Protein AF-A0A397AD40-F1 (afdb_monomer)

Organism: Aphanomyces astaci (NCBI:txid112090)

Radius of gyr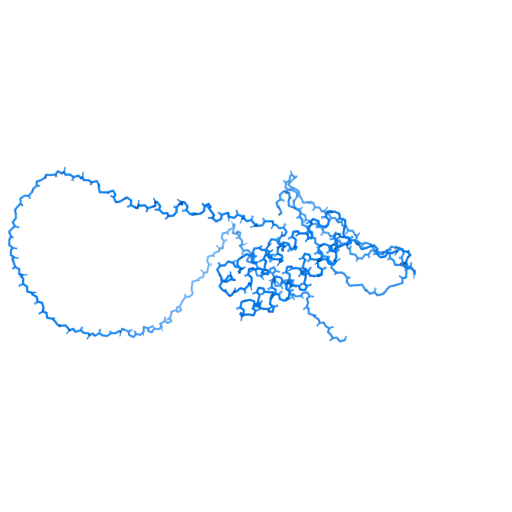ation: 32.87 Å; Cα contacts (8 Å, |Δi|>4): 169; chains: 1; bounding box: 109×62×77 Å

Solvent-accessible surface area (backbone atoms only — not comparable to full-atom values): 17104 Å² total; per-residue (Å²): 128,62,101,84,64,73,83,88,81,90,81,90,83,91,76,77,92,73,78,73,37,82,71,41,83,75,49,74,51,75,49,75,48,74,40,76,92,76,74,40,83,47,76,50,74,52,72,47,65,46,65,36,68,94,66,84,84,67,76,88,79,70,62,58,70,59,51,52,52,50,49,51,52,55,48,41,54,33,52,53,52,20,51,57,30,39,77,74,68,38,32,69,62,16,40,52,51,40,50,55,47,50,54,51,50,58,58,56,45,72,77,46,56,73,70,56,32,53,55,50,50,54,52,48,51,53,49,51,51,48,41,60,28,40,72,44,71,64,49,21,70,78,48,23,58,58,54,46,51,47,52,42,50,20,62,76,67,60,40,93,74,83,76,90,72,64,70,86,72,64,78,74,73,85,82,74,76,73,78,76,80,83,78,78,86,81,88,82,86,90,83,84,89,82,89,89,82,90,83,91,80,80,87,82,80,87,81,90,80,81,86,86,80,86,83,80,88,78,90,80,88,81,89,76,86,83,78,84,82,75,92,81,76,83,76,81,78,61,77,63,61,64,58,55,60,63,60,66,76,70,71,84,79,89,126

Sequence (255 aa):
MFAEESRDLLVQVQLTPQTPAEKMDLVEFRMRYVNVLQSTMEKASTTVTVARPVAVTNDNVVDESVVAQKLRVTAVEAIEAAQQQAKKGNLREGRQALQSVITSVMQDMASFGAPAKAQAAHLLADLNECTANMQTQTTYQTRGHGRMQQKIQSHWMQRQNNIEVEEESLDMECAAGTFGSDNEDDDEESGDVEESDDVDIGDLFAQRSPAPAPRARMARSSAAPPAPPAPGGYSRIGNTVQMKMMKKAFKVANK

Secondary structure (DSSP, 8-state):
--TT----------------EEEEEEEEEEEEEEETTTTEEEEEEEEEEEEE-SS--S-----HHHHHHHHHHHHHHHHHHHHHHHHTT-HHHHHHHHHHHHHHHHHHHTT--HHHHHHHHHHHHHHHHHHHTTSSHHHIIIIIHHHHHHHHHHHHHT--------GGGTTTSSS-----------------------------------PPPPPPPPP---PPPPPPPPTT------THHHHHHHHTT------

Structure (mmCIF, N/CA/C/O backbone):
data_AF-A0A397AD40-F1
#
_entry.id   AF-A0A397AD40-F1
#
loop_
_atom_site.group_PDB
_atom_site.id
_atom_site.type_symbol
_atom_site.label_atom_id
_atom_site.label_alt_id
_atom_site.label_comp_id
_atom_site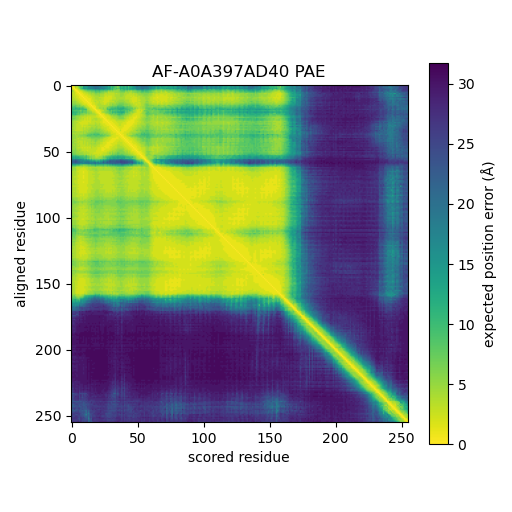.label_asym_id
_atom_site.label_entity_id
_atom_site.label_seq_id
_atom_site.pdbx_PDB_ins_code
_atom_site.Cartn_x
_atom_site.Cartn_y
_atom_site.Cartn_z
_atom_site.occupancy
_atom_site.B_iso_or_equiv
_atom_site.auth_seq_id
_atom_site.auth_comp_id
_atom_site.auth_asym_id
_atom_site.auth_atom_id
_atom_site.pdbx_PDB_model_num
ATOM 1 N N . MET A 1 1 ? -12.713 -10.796 -12.812 1.00 63.88 1 MET A N 1
ATOM 2 C CA . MET A 1 1 ? -12.369 -9.367 -12.885 1.00 63.88 1 MET A CA 1
ATOM 3 C C . MET A 1 1 ? -13.555 -8.695 -13.532 1.00 63.88 1 MET A C 1
ATOM 5 O O . MET A 1 1 ? -14.076 -9.264 -14.489 1.00 63.88 1 MET A O 1
ATOM 9 N N . PHE A 1 2 ? -14.060 -7.609 -12.958 1.00 70.69 2 PHE A N 1
ATOM 10 C CA . PHE A 1 2 ? -15.134 -6.853 -13.607 1.00 70.69 2 PHE A CA 1
ATOM 11 C C . PHE A 1 2 ? -14.581 -6.112 -14.834 1.00 70.69 2 PHE A C 1
ATOM 13 O O . PHE A 1 2 ? -13.371 -5.922 -14.929 1.00 70.69 2 PHE A O 1
ATOM 20 N N . ALA A 1 3 ? -15.447 -5.738 -15.780 1.00 65.69 3 ALA A N 1
ATOM 21 C CA . ALA A 1 3 ? -15.049 -5.254 -17.109 1.00 65.69 3 ALA A CA 1
ATOM 22 C C . ALA A 1 3 ? -14.186 -3.969 -17.111 1.00 65.69 3 ALA A C 1
ATOM 24 O O . ALA A 1 3 ? -13.578 -3.659 -18.126 1.00 65.69 3 ALA A O 1
ATOM 25 N N . GLU A 1 4 ? -14.082 -3.264 -15.982 1.00 74.50 4 GLU A N 1
ATOM 26 C CA . GLU A 1 4 ? -13.339 -1.999 -15.832 1.00 74.50 4 GLU A CA 1
ATOM 27 C C . GLU A 1 4 ? -12.432 -1.993 -14.588 1.00 74.50 4 GLU A C 1
ATOM 29 O O . GLU A 1 4 ? -11.971 -0.956 -14.117 1.00 74.50 4 GLU A O 1
ATOM 34 N N . GLU A 1 5 ? -12.188 -3.166 -14.004 1.00 83.88 5 GLU A N 1
ATOM 35 C CA . GLU A 1 5 ? -11.365 -3.292 -12.807 1.00 83.88 5 GLU A CA 1
ATOM 36 C C . GLU A 1 5 ? -9.885 -3.425 -13.193 1.00 83.88 5 GLU A C 1
ATOM 38 O O . GLU A 1 5 ? -9.507 -4.368 -13.887 1.00 83.88 5 GLU A O 1
ATOM 43 N N . SER A 1 6 ? -9.039 -2.515 -12.701 1.00 85.38 6 SER A N 1
ATOM 44 C CA . SER A 1 6 ? -7.577 -2.636 -12.772 1.00 85.38 6 SER A CA 1
ATOM 45 C C . SER A 1 6 ? -7.019 -3.156 -11.449 1.00 85.38 6 SER A C 1
ATOM 47 O O . SER A 1 6 ? -7.554 -2.854 -10.382 1.00 85.38 6 SER A O 1
ATOM 49 N N . ARG A 1 7 ? -5.948 -3.954 -11.509 1.00 89.06 7 ARG A N 1
ATOM 50 C CA . ARG A 1 7 ? -5.240 -4.445 -10.323 1.00 89.06 7 ARG A CA 1
ATOM 51 C C . ARG A 1 7 ? -3.740 -4.418 -10.541 1.00 89.06 7 ARG A C 1
ATOM 53 O O . ARG A 1 7 ? -3.239 -5.008 -11.496 1.00 89.06 7 ARG A O 1
ATOM 60 N N . ASP A 1 8 ? -3.044 -3.853 -9.572 1.00 91.12 8 ASP A N 1
ATOM 61 C CA . ASP A 1 8 ? -1.592 -3.810 -9.541 1.00 91.12 8 ASP A CA 1
ATOM 62 C C . ASP A 1 8 ? -1.025 -5.007 -8.774 1.00 91.12 8 ASP A C 1
ATOM 64 O O . ASP A 1 8 ? -1.520 -5.388 -7.707 1.00 91.12 8 ASP A O 1
ATOM 68 N N . LEU A 1 9 ? 0.048 -5.599 -9.298 1.00 90.62 9 LEU A N 1
ATOM 69 C CA . LEU A 1 9 ? 0.788 -6.673 -8.640 1.00 90.62 9 LEU A CA 1
ATOM 70 C C . LEU A 1 9 ? 2.199 -6.186 -8.320 1.00 90.62 9 LEU A C 1
ATOM 72 O O . LEU A 1 9 ? 2.975 -5.883 -9.222 1.00 90.62 9 LEU A O 1
ATOM 76 N N . LEU A 1 10 ? 2.543 -6.153 -7.032 1.00 93.31 10 LEU A N 1
ATOM 77 C CA . LEU A 1 10 ? 3.901 -5.860 -6.584 1.00 93.31 10 LEU A CA 1
ATOM 78 C C . LEU A 1 10 ? 4.670 -7.171 -6.401 1.00 93.31 10 LEU A C 1
ATOM 80 O O . LEU A 1 10 ? 4.247 -8.042 -5.640 1.00 93.31 10 LEU A O 1
ATOM 84 N N . VAL A 1 11 ? 5.801 -7.306 -7.093 1.00 92.75 11 VAL A N 1
ATOM 85 C CA . VAL A 1 11 ? 6.638 -8.510 -7.056 1.00 92.75 11 VAL A CA 1
ATOM 86 C C . VAL A 1 11 ? 8.041 -8.140 -6.599 1.00 92.75 11 VAL A C 1
ATOM 88 O O . VAL A 1 11 ? 8.706 -7.309 -7.211 1.00 92.75 11 VAL A O 1
ATOM 91 N N . GLN A 1 12 ? 8.507 -8.786 -5.532 1.00 92.31 12 GLN A N 1
ATOM 92 C CA . GLN A 1 12 ? 9.881 -8.667 -5.059 1.00 92.31 12 GLN A CA 1
ATOM 93 C C . GLN A 1 12 ? 10.713 -9.827 -5.609 1.00 92.31 12 GLN A C 1
ATOM 95 O O . GLN A 1 12 ? 10.385 -10.993 -5.390 1.00 92.31 12 GLN A O 1
ATOM 100 N N . VAL A 1 13 ? 11.810 -9.505 -6.296 1.00 91.56 13 VAL A N 1
ATOM 101 C CA . VAL A 1 13 ? 12.732 -10.495 -6.863 1.00 91.56 13 VAL A CA 1
ATOM 102 C C . VAL A 1 13 ? 14.096 -10.345 -6.200 1.00 91.56 13 VAL A C 1
ATOM 104 O O . VAL A 1 13 ? 14.721 -9.290 -6.276 1.00 91.56 13 VAL A O 1
ATOM 107 N N . GLN A 1 14 ? 14.567 -11.409 -5.549 1.00 91.81 14 GLN A N 1
ATOM 108 C CA . GLN A 1 14 ? 15.919 -11.468 -4.999 1.00 91.81 14 GLN A CA 1
ATOM 109 C C . GLN A 1 14 ? 16.872 -11.966 -6.088 1.00 91.81 14 GLN A C 1
ATOM 111 O O . GLN A 1 14 ? 16.694 -13.063 -6.614 1.00 91.81 14 GLN A O 1
ATOM 116 N N . LEU A 1 15 ? 17.885 -11.171 -6.427 1.00 89.12 15 LEU A N 1
ATOM 117 C CA . LEU A 1 15 ? 18.852 -11.513 -7.467 1.00 89.12 15 LEU A CA 1
ATOM 118 C C . LEU A 1 15 ? 20.209 -11.837 -6.854 1.00 89.12 15 LEU A C 1
ATOM 120 O O . LEU A 1 15 ? 20.666 -11.147 -5.942 1.00 89.12 15 LEU A O 1
ATOM 124 N N . THR A 1 16 ? 20.877 -12.852 -7.394 1.00 90.56 16 THR A N 1
ATOM 125 C CA . THR A 1 16 ? 22.284 -13.098 -7.088 1.00 90.56 16 THR A CA 1
ATOM 126 C C . THR A 1 16 ? 23.161 -12.042 -7.772 1.00 90.56 16 THR A C 1
ATOM 128 O O . THR A 1 16 ? 22.793 -11.519 -8.833 1.00 90.56 16 THR A O 1
ATOM 131 N N . PRO A 1 17 ? 24.324 -11.700 -7.191 1.00 86.69 17 PRO A N 1
ATOM 132 C CA . PRO A 1 17 ? 25.324 -10.897 -7.884 1.00 86.69 17 PRO A CA 1
ATOM 133 C C . PRO A 1 17 ? 25.719 -11.570 -9.203 1.00 86.69 17 PRO A C 1
ATOM 135 O O . PRO A 1 17 ? 25.895 -12.787 -9.253 1.00 86.69 17 PRO A O 1
ATOM 138 N N . GLN A 1 18 ? 25.825 -10.783 -10.269 1.00 86.38 18 GLN A N 1
ATOM 139 C CA . GLN A 1 18 ? 26.188 -11.235 -11.614 1.00 86.38 18 GLN A CA 1
ATOM 140 C C . GLN A 1 18 ? 27.189 -10.253 -12.222 1.00 86.38 18 GLN A C 1
ATOM 142 O O . GLN A 1 18 ? 27.321 -9.122 -11.747 1.00 86.38 18 GLN A O 1
ATOM 147 N N . THR A 1 19 ? 27.886 -10.683 -13.272 1.00 90.00 19 THR A N 1
ATOM 148 C CA . THR A 1 19 ? 28.803 -9.822 -14.023 1.00 90.00 19 THR A CA 1
ATOM 149 C C . THR A 1 19 ? 28.060 -8.660 -14.690 1.00 90.00 19 THR A C 1
ATOM 151 O O . THR A 1 19 ? 26.861 -8.782 -14.968 1.00 90.00 19 THR A O 1
ATOM 154 N N . PRO A 1 20 ? 28.749 -7.539 -14.970 1.00 90.00 20 PRO A N 1
ATOM 155 C CA . PRO A 1 20 ? 28.163 -6.426 -15.702 1.00 90.00 20 PRO A CA 1
ATOM 156 C C . PRO A 1 20 ? 27.565 -6.883 -17.036 1.00 90.00 20 PRO A C 1
ATOM 158 O O . PRO A 1 20 ? 28.187 -7.648 -17.773 1.00 90.00 20 PRO A O 1
ATOM 161 N N . ALA A 1 21 ? 26.352 -6.427 -17.322 1.00 88.94 21 ALA A N 1
ATOM 162 C CA . ALA A 1 21 ? 25.598 -6.770 -18.520 1.00 88.94 21 ALA A CA 1
ATOM 163 C C . ALA A 1 21 ? 24.668 -5.608 -18.870 1.00 88.94 21 ALA A C 1
ATOM 165 O O . ALA A 1 21 ? 24.033 -5.035 -17.987 1.00 88.94 21 ALA A O 1
ATOM 166 N N . GLU A 1 22 ? 24.570 -5.259 -20.149 1.00 86.25 22 GLU A N 1
ATOM 167 C CA . GLU A 1 22 ? 23.721 -4.148 -20.595 1.00 86.25 22 GLU A CA 1
ATOM 168 C C . GLU A 1 22 ? 22.230 -4.466 -20.429 1.00 86.25 22 GLU A C 1
ATOM 170 O O . GLU A 1 22 ? 21.453 -3.621 -19.995 1.00 86.25 22 GLU A O 1
ATOM 175 N N . LYS A 1 23 ? 21.837 -5.710 -20.714 1.00 89.44 23 LYS A N 1
ATOM 176 C CA . LYS A 1 23 ? 20.460 -6.180 -20.595 1.00 89.44 23 LYS A CA 1
ATOM 177 C C . LYS A 1 23 ? 20.440 -7.638 -20.164 1.00 89.44 23 LYS A C 1
ATOM 179 O O . LYS A 1 23 ? 21.072 -8.484 -20.791 1.00 89.44 23 LYS A O 1
ATOM 184 N N . MET A 1 24 ? 19.704 -7.921 -19.098 1.00 91.44 24 MET A N 1
ATOM 185 C CA . MET A 1 24 ? 19.514 -9.264 -18.568 1.00 91.44 24 MET A CA 1
ATOM 186 C C . MET A 1 24 ? 18.035 -9.495 -18.288 1.00 91.44 24 MET A C 1
ATOM 188 O O . MET A 1 24 ? 17.445 -8.810 -17.449 1.00 91.44 24 MET A O 1
ATOM 192 N N . ASP A 1 25 ? 17.451 -10.466 -18.979 1.00 92.75 25 ASP A N 1
ATOM 193 C CA . ASP A 1 25 ? 16.083 -10.908 -18.736 1.00 92.75 25 ASP A CA 1
ATOM 194 C C . ASP A 1 25 ? 16.026 -11.623 -17.380 1.00 92.75 25 ASP A C 1
ATOM 196 O O . ASP A 1 25 ? 16.809 -12.534 -17.108 1.00 92.75 25 ASP A O 1
ATOM 200 N N . LEU A 1 26 ? 15.125 -11.181 -16.503 1.00 92.12 26 LEU A N 1
ATOM 201 C CA . LEU A 1 26 ? 14.999 -11.712 -15.146 1.00 92.12 26 LEU A CA 1
ATOM 202 C C . LEU A 1 26 ? 13.829 -12.670 -15.014 1.00 92.12 26 LEU A C 1
ATOM 204 O O . LEU A 1 26 ? 13.975 -13.804 -14.565 1.00 92.12 26 LEU A O 1
ATOM 208 N N . VAL A 1 27 ? 12.644 -12.157 -15.331 1.00 93.56 27 VAL A N 1
ATOM 209 C CA . VAL A 1 27 ? 11.371 -12.814 -15.068 1.00 93.56 27 VAL A CA 1
ATOM 210 C C . VAL A 1 27 ? 10.444 -12.509 -16.226 1.00 93.56 27 VAL A C 1
ATOM 212 O O . VAL A 1 27 ? 10.282 -11.354 -16.617 1.00 93.56 27 VAL A O 1
ATOM 215 N N . GLU A 1 28 ? 9.811 -13.550 -16.747 1.00 95.31 28 GLU A N 1
ATOM 216 C CA . GLU A 1 28 ? 8.712 -13.423 -17.690 1.00 95.31 28 GLU A CA 1
ATOM 217 C C . GLU A 1 28 ? 7.391 -13.651 -16.954 1.00 95.31 28 GLU A C 1
ATOM 219 O O . GLU A 1 28 ? 7.144 -14.718 -16.385 1.00 95.31 28 GLU A O 1
ATOM 224 N N . PHE A 1 29 ? 6.523 -12.648 -16.984 1.00 95.12 29 PHE A N 1
ATOM 225 C CA . PHE A 1 29 ? 5.157 -12.760 -16.504 1.00 95.12 29 PHE A CA 1
ATOM 226 C C . PHE A 1 29 ? 4.268 -13.190 -17.657 1.00 95.12 29 PHE A C 1
ATOM 228 O O . PHE A 1 29 ? 4.256 -12.555 -18.708 1.00 95.12 29 PHE A O 1
ATOM 235 N N . ARG A 1 30 ? 3.502 -14.262 -17.454 1.00 95.81 30 ARG A N 1
ATOM 236 C CA . ARG A 1 30 ? 2.536 -14.774 -18.428 1.00 95.81 30 ARG A CA 1
ATOM 237 C C . ARG A 1 30 ? 1.155 -14.813 -17.798 1.00 95.81 30 ARG A C 1
ATOM 239 O O . ARG A 1 30 ? 0.971 -15.410 -16.740 1.00 95.81 30 ARG A O 1
ATOM 246 N N . MET A 1 31 ? 0.179 -14.237 -18.483 1.00 93.75 31 MET A N 1
ATOM 247 C CA . MET A 1 31 ? -1.225 -14.259 -18.104 1.00 93.75 31 MET A CA 1
ATOM 248 C C . MET A 1 31 ? -2.033 -14.977 -19.180 1.00 93.75 31 MET A C 1
ATOM 250 O O . MET A 1 31 ? -1.816 -14.790 -20.376 1.00 93.75 31 MET A O 1
ATOM 254 N N . ARG A 1 32 ? -2.977 -15.810 -18.746 1.00 95.00 32 ARG A N 1
ATOM 255 C CA . ARG A 1 32 ? -3.998 -16.420 -19.598 1.00 95.00 32 ARG A CA 1
ATOM 256 C C . ARG A 1 32 ? -5.354 -16.008 -19.062 1.00 95.00 32 ARG A C 1
ATOM 258 O O . ARG A 1 32 ? -5.593 -16.177 -17.869 1.00 95.00 32 ARG A O 1
ATOM 265 N N . TYR A 1 33 ? -6.223 -15.502 -19.922 1.00 91.94 33 TYR A N 1
ATOM 266 C CA . TYR A 1 33 ? -7.553 -15.058 -19.521 1.00 91.94 33 TYR A CA 1
ATOM 267 C C . TYR A 1 33 ? -8.577 -15.348 -20.614 1.00 91.94 33 TYR A C 1
ATOM 269 O O . TYR A 1 33 ? -8.228 -15.584 -21.770 1.00 91.94 33 TYR A O 1
ATOM 277 N N . VAL A 1 34 ? -9.847 -15.368 -20.220 1.00 92.06 34 VAL A N 1
ATOM 278 C CA . VAL A 1 34 ? -10.972 -15.453 -21.152 1.00 92.06 34 VAL A CA 1
ATOM 279 C C . VAL A 1 34 ? -11.308 -14.028 -21.574 1.00 92.06 34 VAL A C 1
ATOM 281 O O . VAL A 1 34 ? -11.693 -13.220 -20.728 1.00 92.06 34 VAL A O 1
ATOM 284 N N . ASN A 1 35 ? -11.176 -13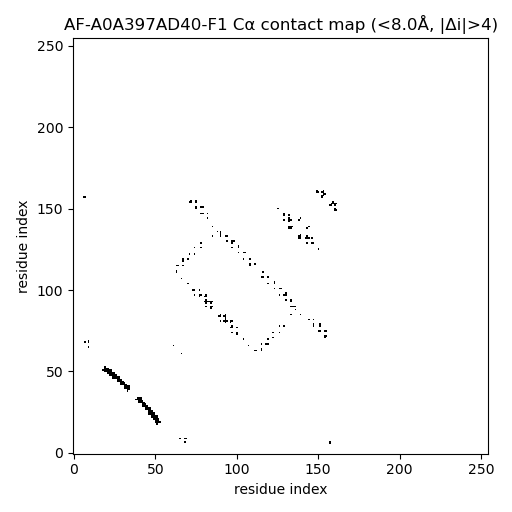.713 -22.859 1.00 90.38 35 ASN A N 1
ATOM 285 C CA . ASN A 1 35 ? -11.747 -12.495 -23.411 1.00 90.38 35 ASN A CA 1
ATOM 286 C C . ASN A 1 35 ? -13.247 -12.727 -23.605 1.00 90.38 35 ASN A C 1
ATOM 288 O O . ASN A 1 35 ? -13.667 -13.422 -24.527 1.00 90.38 35 ASN A O 1
ATOM 292 N N . VAL A 1 36 ? -14.059 -12.159 -22.717 1.00 89.56 36 VAL A N 1
ATOM 293 C CA . VAL A 1 36 ? -15.519 -12.329 -22.744 1.00 89.56 36 VAL A CA 1
ATOM 294 C C . VAL A 1 36 ? -16.177 -11.669 -23.957 1.00 89.56 36 VAL A C 1
ATOM 296 O O . VAL A 1 36 ? -17.206 -12.156 -24.410 1.00 89.56 36 VAL A O 1
ATOM 299 N N . LEU A 1 37 ? -15.576 -10.615 -24.522 1.00 89.12 37 LEU A N 1
ATOM 300 C CA . LEU A 1 37 ? -16.108 -9.931 -25.706 1.00 89.12 37 LEU A CA 1
ATOM 301 C C . LEU A 1 37 ? -15.972 -10.801 -26.956 1.00 89.12 37 LEU A C 1
ATOM 303 O O . LEU A 1 37 ? -16.850 -10.808 -27.812 1.00 89.12 37 LEU A O 1
ATOM 307 N N . GLN A 1 38 ? -14.876 -11.555 -27.045 1.00 91.81 38 GLN A N 1
ATOM 308 C CA . GLN A 1 38 ? -14.596 -12.444 -28.172 1.00 91.81 38 GLN A CA 1
ATOM 309 C C . GLN A 1 38 ? -14.963 -13.906 -27.892 1.00 91.81 38 GLN A C 1
ATOM 311 O O . GLN A 1 38 ? -14.960 -14.722 -28.807 1.00 91.81 38 GLN A O 1
ATOM 316 N N . SER A 1 39 ? -15.290 -14.249 -26.642 1.00 93.94 39 SER A N 1
ATOM 317 C CA . SER A 1 39 ? -15.482 -15.630 -26.175 1.00 93.94 39 SER A CA 1
ATOM 318 C C . SER A 1 39 ? -14.286 -16.547 -26.481 1.00 93.94 39 SER A C 1
ATOM 320 O O . SER A 1 39 ? -14.446 -17.732 -26.771 1.00 93.94 39 SER A O 1
ATOM 322 N N . THR A 1 40 ? -13.067 -16.005 -26.405 1.00 95.69 40 THR A N 1
ATOM 323 C CA . THR A 1 40 ? -11.812 -16.707 -26.719 1.00 95.69 40 THR A CA 1
ATOM 324 C C . THR A 1 40 ? -10.851 -16.718 -25.532 1.00 95.69 40 THR A C 1
ATOM 326 O O . THR A 1 40 ? -10.941 -15.911 -24.607 1.00 95.69 40 THR A O 1
ATOM 329 N N . MET A 1 41 ? -9.906 -17.663 -25.544 1.00 96.12 41 MET A N 1
ATOM 330 C CA . MET A 1 41 ? -8.785 -17.678 -24.601 1.00 96.12 41 MET A CA 1
ATOM 331 C C . MET A 1 41 ? -7.635 -16.838 -25.154 1.00 96.12 41 MET A C 1
ATOM 333 O O . MET A 1 41 ? -7.040 -17.197 -26.169 1.00 96.12 41 MET A O 1
ATOM 337 N N . GLU A 1 42 ? -7.269 -15.778 -24.444 1.00 95.38 42 GLU A N 1
ATOM 338 C CA . GLU A 1 42 ? -6.150 -14.909 -24.792 1.00 95.38 42 GLU A CA 1
ATOM 339 C C . GLU A 1 42 ? -4.952 -15.123 -23.864 1.00 95.38 42 GLU A C 1
ATOM 341 O O . GLU A 1 42 ? -5.046 -15.702 -22.771 1.00 95.38 42 GLU A O 1
ATOM 346 N N . LYS A 1 43 ? -3.783 -14.690 -24.339 1.00 96.19 43 LYS A N 1
ATOM 347 C CA . LYS A 1 43 ? -2.523 -14.749 -23.602 1.00 96.19 43 LYS A CA 1
ATOM 348 C C . LYS A 1 43 ? -1.838 -13.395 -23.689 1.00 96.19 43 LYS A C 1
ATOM 350 O O . LYS A 1 43 ? -1.734 -12.840 -24.775 1.00 96.19 43 LYS A O 1
ATOM 355 N N . ALA A 1 44 ? -1.313 -12.930 -22.567 1.00 94.69 44 ALA A N 1
ATOM 356 C CA . ALA A 1 44 ? -0.432 -11.775 -22.504 1.00 94.69 44 ALA A CA 1
ATOM 357 C C . ALA A 1 44 ? 0.873 -12.190 -21.823 1.00 94.69 44 ALA A C 1
ATOM 359 O O . ALA A 1 44 ? 0.862 -13.014 -20.903 1.00 94.69 44 ALA A O 1
ATOM 360 N N . SER A 1 45 ? 1.996 -11.639 -22.267 1.00 96.19 45 SER A N 1
ATOM 361 C CA . SER A 1 45 ? 3.289 -11.875 -21.634 1.00 96.19 45 SER A CA 1
ATOM 362 C C . SER A 1 45 ? 4.150 -10.627 -21.663 1.00 96.19 45 SER A C 1
ATOM 364 O O . SER A 1 45 ? 4.117 -9.871 -22.631 1.00 96.19 45 SER A O 1
ATOM 366 N N . THR A 1 46 ? 4.935 -10.434 -20.613 1.00 95.62 46 THR A N 1
ATOM 367 C CA . THR A 1 46 ? 5.931 -9.368 -20.534 1.00 95.62 46 THR A CA 1
ATOM 368 C C . THR A 1 46 ? 7.180 -9.887 -19.840 1.00 95.62 46 THR A C 1
ATOM 370 O O . THR A 1 46 ? 7.087 -10.664 -18.888 1.00 95.62 46 THR A O 1
ATOM 373 N N . THR A 1 47 ? 8.346 -9.465 -20.316 1.00 95.12 47 THR A N 1
ATOM 374 C CA . THR A 1 47 ? 9.638 -9.844 -19.743 1.00 95.12 47 THR A CA 1
ATOM 375 C C . THR A 1 47 ? 10.246 -8.634 -19.063 1.00 95.12 47 THR A C 1
ATOM 377 O O . THR A 1 47 ? 10.435 -7.589 -19.682 1.00 95.12 47 THR A O 1
ATOM 380 N N . VAL A 1 48 ? 10.569 -8.785 -17.783 1.00 93.38 48 VAL A N 1
ATOM 381 C CA . VAL A 1 48 ? 11.290 -7.772 -17.018 1.00 93.38 48 VAL A CA 1
ATOM 382 C C . VAL A 1 48 ? 12.777 -7.957 -17.244 1.00 93.38 48 VAL A C 1
ATOM 384 O O . VAL A 1 48 ? 13.319 -9.045 -17.037 1.00 93.38 48 VAL A O 1
ATOM 387 N N . THR A 1 49 ? 13.435 -6.874 -17.638 1.00 93.12 49 THR A N 1
ATOM 388 C CA . THR A 1 49 ? 14.865 -6.855 -17.940 1.00 93.12 49 THR A CA 1
ATOM 389 C C . THR A 1 49 ? 15.559 -5.821 -17.075 1.00 93.12 49 THR A C 1
ATOM 391 O O . THR A 1 49 ? 15.011 -4.741 -16.867 1.00 93.12 49 THR A O 1
ATOM 394 N N . VAL A 1 50 ? 16.767 -6.119 -16.608 1.00 91.06 50 VAL A N 1
ATOM 395 C CA . VAL A 1 50 ? 17.593 -5.161 -15.861 1.00 91.06 50 VAL A CA 1
ATOM 396 C C . VAL A 1 50 ? 18.942 -4.968 -16.528 1.00 91.06 50 VAL A C 1
ATOM 398 O O . VAL A 1 50 ? 19.516 -5.908 -17.078 1.00 91.06 50 VAL A O 1
ATOM 401 N N . ALA A 1 51 ? 19.456 -3.748 -16.434 1.00 89.12 51 ALA A N 1
ATOM 402 C CA . ALA A 1 51 ? 20.838 -3.434 -16.752 1.00 89.12 51 ALA A CA 1
ATOM 403 C C . ALA A 1 51 ? 21.706 -3.563 -15.493 1.00 89.12 51 ALA A C 1
ATOM 405 O O . ALA A 1 51 ? 21.271 -3.256 -14.381 1.00 89.12 51 ALA A O 1
ATOM 406 N N . ARG A 1 52 ? 22.952 -3.998 -15.668 1.00 89.12 52 ARG A N 1
ATOM 407 C CA . ARG A 1 52 ? 23.993 -4.056 -14.634 1.00 89.12 52 ARG A CA 1
ATOM 408 C C . ARG A 1 52 ? 25.235 -3.312 -15.126 1.00 89.12 52 ARG A C 1
ATOM 410 O O . ARG A 1 52 ? 26.180 -3.954 -15.587 1.00 89.12 52 ARG A O 1
ATOM 417 N N . PRO A 1 53 ? 25.238 -1.972 -15.083 1.00 88.31 53 PRO A N 1
ATOM 418 C CA . PRO A 1 53 ? 26.408 -1.199 -15.472 1.00 88.31 53 PRO A CA 1
ATOM 419 C C . PRO A 1 53 ? 27.536 -1.353 -14.440 1.00 88.31 53 PRO A C 1
ATOM 421 O O . PRO A 1 53 ? 27.290 -1.637 -13.269 1.00 88.31 53 PRO A O 1
ATOM 424 N N . VAL A 1 54 ? 28.782 -1.141 -14.875 1.00 87.44 54 VAL A N 1
ATOM 425 C CA . VAL A 1 54 ? 29.969 -1.163 -13.994 1.00 87.44 54 VAL A CA 1
ATOM 426 C C . VAL A 1 54 ? 29.918 -0.026 -12.964 1.00 87.44 54 VAL A C 1
ATOM 428 O O . VAL A 1 54 ? 30.331 -0.205 -11.823 1.00 87.44 54 VAL A O 1
ATOM 431 N N . ALA A 1 55 ? 29.377 1.126 -13.361 1.00 84.38 55 ALA A N 1
ATOM 432 C CA . ALA A 1 55 ? 29.107 2.265 -12.497 1.00 84.38 55 ALA A CA 1
ATOM 433 C C . ALA A 1 55 ? 27.693 2.788 -12.783 1.00 84.38 55 ALA A C 1
ATOM 435 O O . ALA A 1 55 ? 27.302 2.918 -13.942 1.00 84.38 55 ALA A O 1
ATOM 436 N N . VAL A 1 56 ? 26.924 3.075 -11.734 1.00 81.88 56 VAL A N 1
ATOM 437 C CA . VAL A 1 56 ? 25.591 3.680 -11.852 1.00 81.88 56 VAL A CA 1
ATOM 438 C C . VAL A 1 56 ? 25.786 5.186 -12.028 1.00 81.88 56 VAL A C 1
ATOM 440 O O . VAL A 1 56 ? 26.255 5.853 -11.113 1.00 81.88 56 VAL A O 1
ATOM 443 N N . THR A 1 57 ? 25.509 5.704 -13.225 1.00 73.62 57 THR A N 1
ATOM 444 C CA . THR A 1 57 ? 25.737 7.118 -13.585 1.00 73.62 57 THR A CA 1
ATOM 445 C C . THR A 1 57 ? 24.526 8.015 -13.356 1.00 73.62 57 THR A C 1
ATOM 447 O O . THR A 1 57 ? 24.687 9.229 -13.282 1.00 73.62 57 THR A O 1
ATOM 450 N N . ASN A 1 58 ? 23.328 7.438 -13.254 1.00 63.91 58 ASN A N 1
ATOM 451 C CA . ASN A 1 58 ? 22.114 8.186 -12.958 1.00 63.91 58 ASN A CA 1
ATOM 452 C C . ASN A 1 58 ? 21.906 8.251 -11.447 1.00 63.91 58 ASN A C 1
ATOM 454 O O . ASN A 1 58 ? 22.017 7.227 -10.766 1.00 63.91 58 ASN A O 1
ATOM 458 N N . ASP A 1 59 ? 21.553 9.438 -10.948 1.00 62.41 59 ASP A N 1
ATOM 459 C CA . ASP A 1 59 ? 20.969 9.588 -9.618 1.00 62.41 59 ASP A CA 1
ATOM 460 C C . ASP A 1 59 ? 19.831 8.580 -9.456 1.00 62.41 59 ASP A C 1
ATOM 462 O O . ASP A 1 59 ? 19.131 8.268 -10.420 1.00 62.41 59 ASP A O 1
ATOM 466 N N . ASN A 1 60 ? 19.690 8.032 -8.250 1.00 66.56 60 ASN A N 1
ATOM 467 C CA . ASN A 1 60 ? 18.746 6.976 -7.890 1.00 66.56 60 ASN A CA 1
ATOM 468 C C . ASN A 1 60 ? 17.279 7.406 -8.109 1.00 66.56 60 ASN A C 1
ATOM 470 O O . ASN A 1 60 ? 16.552 7.646 -7.147 1.00 66.56 60 ASN A O 1
ATOM 474 N N . VAL A 1 61 ? 16.834 7.517 -9.363 1.00 78.00 61 VAL A N 1
ATOM 475 C CA . VAL A 1 61 ? 15.443 7.785 -9.716 1.00 78.00 61 VAL A CA 1
ATOM 476 C C . VAL A 1 61 ? 14.660 6.539 -9.347 1.00 78.00 61 VAL A C 1
ATOM 478 O O . VAL A 1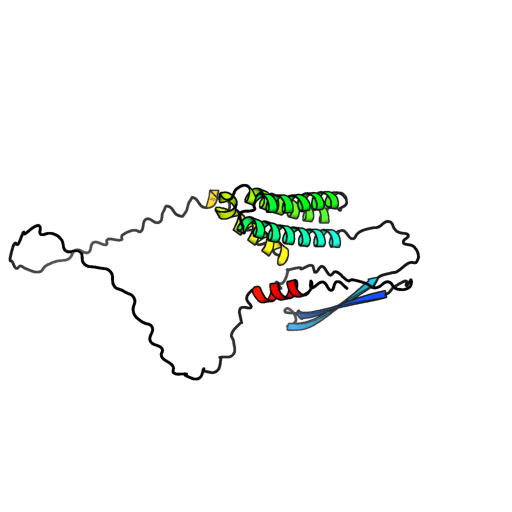 61 ? 14.770 5.490 -9.985 1.00 78.00 61 VAL A O 1
ATOM 481 N N . VAL A 1 62 ? 13.916 6.646 -8.255 1.00 86.06 62 VAL A N 1
ATOM 482 C CA . VAL A 1 62 ? 13.026 5.592 -7.795 1.00 86.06 62 VAL A CA 1
ATOM 483 C C . VAL A 1 62 ? 11.719 5.710 -8.568 1.00 86.06 62 VAL A C 1
ATOM 485 O O . VAL A 1 62 ? 11.189 6.805 -8.738 1.00 86.06 62 VAL A O 1
ATOM 488 N N . ASP A 1 63 ? 11.190 4.582 -9.031 1.00 89.69 63 ASP A N 1
ATOM 489 C CA . ASP A 1 63 ? 9.870 4.545 -9.653 1.00 89.69 63 ASP A CA 1
ATOM 490 C C . ASP A 1 63 ? 8.786 4.813 -8.596 1.00 89.69 63 ASP A C 1
ATOM 492 O O . ASP A 1 63 ? 8.528 3.982 -7.719 1.00 89.69 63 ASP A O 1
ATOM 496 N N . GLU A 1 64 ? 8.150 5.983 -8.681 1.00 91.50 64 GLU A N 1
ATOM 497 C CA . GLU A 1 64 ? 7.104 6.421 -7.753 1.00 91.50 64 GLU A CA 1
ATOM 498 C C . GLU A 1 64 ? 5.930 5.440 -7.681 1.00 91.50 64 GLU A C 1
ATOM 500 O O . GLU A 1 64 ? 5.363 5.245 -6.606 1.00 91.50 64 GLU A O 1
ATOM 505 N N . SER A 1 65 ? 5.582 4.779 -8.791 1.00 90.25 65 SER A N 1
ATOM 506 C CA . SER A 1 65 ? 4.480 3.813 -8.818 1.00 90.25 65 SER A CA 1
ATOM 507 C C . SER A 1 65 ? 4.800 2.588 -7.959 1.00 90.25 65 SER A C 1
ATOM 509 O O . SER A 1 65 ? 3.957 2.114 -7.195 1.00 90.25 65 SER A O 1
ATOM 511 N N . VAL A 1 66 ? 6.054 2.127 -7.995 1.00 92.56 66 VAL A N 1
ATOM 512 C CA . VAL A 1 66 ? 6.530 1.013 -7.171 1.00 92.56 66 VAL A CA 1
ATOM 513 C C . VAL A 1 66 ? 6.542 1.408 -5.696 1.00 92.56 66 VAL A C 1
ATOM 515 O O . VAL A 1 66 ? 6.102 0.621 -4.852 1.00 92.56 66 VAL A O 1
ATOM 518 N N . VAL A 1 67 ? 6.993 2.625 -5.368 1.00 93.25 67 VAL A N 1
ATOM 519 C CA . VAL A 1 67 ? 6.977 3.118 -3.979 1.00 93.25 67 VAL A CA 1
ATOM 520 C C . VAL A 1 67 ? 5.546 3.253 -3.467 1.00 93.25 67 VAL A C 1
ATOM 522 O O . VAL A 1 67 ? 5.251 2.761 -2.381 1.00 93.25 67 VAL A O 1
ATOM 525 N N . ALA A 1 68 ? 4.635 3.830 -4.251 1.00 92.50 68 ALA A N 1
ATOM 526 C CA . ALA A 1 68 ? 3.230 3.972 -3.877 1.00 92.50 68 ALA A CA 1
ATOM 527 C C . ALA A 1 68 ? 2.576 2.610 -3.580 1.00 92.50 68 ALA A C 1
ATOM 529 O O . ALA A 1 68 ? 1.916 2.440 -2.551 1.00 92.50 68 ALA A O 1
ATOM 530 N N . GLN A 1 69 ? 2.819 1.600 -4.423 1.00 94.12 69 GLN A N 1
ATOM 531 C CA . GLN A 1 69 ? 2.304 0.247 -4.192 1.00 94.12 69 GLN A CA 1
ATOM 532 C C . GLN A 1 69 ? 2.939 -0.423 -2.971 1.00 94.12 69 GLN A C 1
ATOM 534 O O . GLN A 1 69 ? 2.243 -1.097 -2.208 1.00 94.12 69 GLN A O 1
ATOM 539 N N . LYS A 1 70 ? 4.240 -0.215 -2.743 1.00 95.19 70 LYS A N 1
ATOM 540 C CA . LYS A 1 70 ? 4.926 -0.698 -1.539 1.00 95.19 70 LYS A CA 1
ATOM 541 C C . LYS A 1 70 ? 4.315 -0.084 -0.279 1.00 95.19 70 LYS A C 1
ATOM 543 O O . LYS A 1 70 ? 3.993 -0.821 0.649 1.00 95.19 70 LYS A O 1
ATOM 548 N N . LEU A 1 71 ? 4.100 1.231 -0.268 1.00 94.81 71 LEU A N 1
ATOM 549 C CA . LEU A 1 71 ? 3.469 1.940 0.844 1.00 94.81 71 LEU A CA 1
ATOM 550 C C . LEU A 1 71 ? 2.061 1.420 1.122 1.00 94.81 71 LEU A C 1
ATOM 552 O O . LEU A 1 71 ? 1.734 1.176 2.282 1.00 94.81 71 LEU A O 1
ATOM 556 N N . ARG A 1 72 ? 1.255 1.178 0.079 1.00 95.62 72 ARG A N 1
ATOM 557 C CA . ARG A 1 72 ? -0.071 0.562 0.225 1.00 95.62 72 ARG A CA 1
ATOM 558 C C . ARG A 1 72 ? 0.020 -0.780 0.949 1.00 95.62 72 ARG A C 1
ATOM 560 O O . ARG A 1 72 ? -0.695 -0.986 1.924 1.00 95.62 72 ARG A O 1
ATOM 567 N N . VAL A 1 73 ? 0.899 -1.681 0.504 1.00 96.25 73 VAL A N 1
ATOM 568 C CA . VAL A 1 73 ? 1.065 -3.001 1.137 1.00 96.25 73 VAL A CA 1
ATOM 569 C C . VAL A 1 73 ? 1.503 -2.852 2.597 1.00 96.25 73 VAL A C 1
ATOM 571 O O . VAL A 1 73 ? 0.857 -3.408 3.482 1.00 96.25 73 VAL A O 1
ATOM 574 N N . THR A 1 74 ? 2.527 -2.038 2.868 1.00 96.62 74 THR A N 1
ATOM 575 C CA . THR A 1 74 ? 3.022 -1.792 4.232 1.00 96.62 74 THR A CA 1
ATOM 576 C C . THR A 1 74 ? 1.942 -1.212 5.150 1.00 96.62 74 THR A C 1
ATOM 578 O O . THR A 1 74 ? 1.814 -1.628 6.300 1.00 96.62 74 THR A O 1
ATOM 581 N N . ALA A 1 75 ? 1.130 -0.280 4.654 1.00 97.19 75 ALA A N 1
ATOM 582 C CA . ALA A 1 75 ? 0.028 0.300 5.409 1.00 97.19 75 ALA A CA 1
ATOM 583 C C . ALA A 1 75 ? -1.046 -0.732 5.759 1.00 97.19 75 ALA A C 1
ATOM 585 O O . ALA A 1 75 ? -1.489 -0.778 6.904 1.00 97.19 75 ALA A O 1
ATOM 586 N N . VAL A 1 76 ? -1.436 -1.599 4.823 1.00 97.06 76 VAL A N 1
ATOM 587 C CA . VAL A 1 76 ? -2.432 -2.645 5.101 1.00 97.06 76 VAL A CA 1
ATOM 588 C C . VAL A 1 76 ? -1.924 -3.657 6.111 1.00 97.06 76 VAL A C 1
ATOM 590 O O . VAL A 1 76 ? -2.654 -4.001 7.039 1.00 97.06 76 VAL A O 1
ATOM 593 N N . GLU A 1 77 ? -0.677 -4.102 5.973 1.00 97.31 77 GLU A N 1
ATOM 594 C CA . GLU A 1 77 ? -0.051 -5.003 6.942 1.00 97.31 77 GLU A CA 1
ATOM 595 C C . GLU A 1 77 ? -0.012 -4.370 8.340 1.00 97.31 77 GLU A C 1
ATOM 597 O O . GLU A 1 77 ? -0.297 -5.038 9.339 1.00 97.31 77 GLU A O 1
ATOM 602 N N . ALA A 1 78 ? 0.259 -3.064 8.425 1.00 98.00 78 ALA A N 1
ATOM 603 C CA . ALA A 1 78 ? 0.211 -2.327 9.681 1.00 98.00 78 ALA A CA 1
ATOM 604 C C . ALA A 1 78 ? -1.212 -2.207 10.246 1.00 98.00 78 ALA A C 1
ATOM 606 O O . ALA A 1 78 ? -1.391 -2.379 11.452 1.00 98.00 78 ALA A O 1
ATOM 607 N N . ILE A 1 79 ? -2.233 -1.985 9.410 1.00 98.12 79 ILE A N 1
ATOM 608 C CA . ILE A 1 79 ? -3.642 -1.986 9.839 1.00 98.12 79 ILE A CA 1
ATOM 609 C C . ILE A 1 79 ? -4.040 -3.373 10.358 1.00 98.12 79 ILE A C 1
ATOM 611 O O . ILE A 1 79 ? -4.654 -3.469 11.421 1.00 98.12 79 ILE A O 1
ATOM 615 N N . GLU A 1 80 ? -3.657 -4.456 9.678 1.00 98.00 80 GLU A N 1
ATOM 616 C CA . GLU A 1 80 ? -3.901 -5.826 10.144 1.00 98.00 80 GLU A CA 1
ATOM 617 C C . GLU A 1 80 ? -3.211 -6.108 11.483 1.00 98.00 80 GLU A C 1
ATOM 619 O O . GLU A 1 80 ? -3.832 -6.657 12.399 1.00 98.00 80 GLU A O 1
ATOM 624 N N . ALA A 1 81 ? -1.942 -5.721 11.624 1.00 97.69 81 ALA A N 1
ATOM 625 C CA . ALA A 1 81 ? -1.188 -5.886 12.862 1.00 97.69 81 ALA A CA 1
ATOM 626 C C . ALA A 1 81 ? -1.799 -5.063 14.009 1.00 97.69 81 ALA A C 1
ATOM 628 O O . ALA A 1 81 ? -1.999 -5.585 15.109 1.00 97.69 81 ALA A O 1
ATOM 629 N N . ALA A 1 82 ? -2.168 -3.808 13.750 1.00 98.00 82 ALA A N 1
ATOM 630 C CA . ALA A 1 82 ? -2.827 -2.941 14.719 1.00 98.00 82 ALA A CA 1
ATOM 631 C C . ALA A 1 82 ? -4.191 -3.504 15.143 1.00 98.00 82 ALA A C 1
ATOM 633 O O . ALA A 1 82 ? -4.489 -3.558 16.337 1.00 98.00 82 ALA A O 1
ATOM 634 N N . GLN A 1 83 ? -4.983 -4.020 14.197 1.00 97.50 83 GLN A N 1
ATOM 635 C CA . GLN A 1 83 ? -6.257 -4.675 14.489 1.00 97.50 83 GLN A CA 1
ATOM 636 C C . GLN A 1 83 ? -6.052 -5.933 15.354 1.00 97.50 83 GLN A C 1
ATOM 638 O O . GLN A 1 83 ? -6.837 -6.189 16.266 1.00 97.50 83 GLN A O 1
ATOM 643 N N . GLN A 1 84 ? -4.995 -6.716 15.114 1.00 97.06 84 GLN A N 1
ATOM 644 C CA . GLN A 1 84 ? -4.658 -7.876 15.947 1.00 97.06 84 GLN A CA 1
ATOM 645 C C . GLN A 1 84 ? -4.257 -7.482 17.374 1.00 97.06 84 GLN A C 1
ATOM 647 O O . GLN A 1 84 ? -4.639 -8.179 18.313 1.00 97.06 84 GLN A O 1
ATOM 652 N N . GLN A 1 85 ? -3.525 -6.379 17.556 1.00 97.75 85 GLN A N 1
ATOM 653 C CA . GLN A 1 85 ? -3.206 -5.860 18.891 1.00 97.75 85 GLN A CA 1
ATOM 654 C C . GLN A 1 85 ? -4.449 -5.318 19.600 1.00 97.75 85 GLN A C 1
ATOM 656 O O . GLN A 1 85 ? -4.670 -5.613 20.774 1.00 97.75 85 GLN A O 1
ATOM 661 N N . ALA A 1 86 ? -5.325 -4.618 18.879 1.00 96.62 86 ALA A N 1
ATOM 662 C CA . ALA A 1 86 ? -6.583 -4.114 19.420 1.00 96.62 86 ALA A CA 1
ATOM 663 C C . ALA A 1 86 ? -7.502 -5.235 19.934 1.00 96.62 86 ALA A C 1
ATOM 665 O O . ALA A 1 86 ? -8.079 -5.114 21.013 1.00 96.62 86 ALA A O 1
ATOM 666 N N . LYS A 1 87 ? -7.568 -6.373 19.226 1.00 94.56 87 LYS A N 1
ATOM 667 C CA . LYS A 1 87 ? -8.303 -7.573 19.678 1.00 94.56 87 LYS A CA 1
ATOM 668 C C . LYS A 1 87 ? -7.785 -8.137 21.006 1.00 94.56 87 LYS A C 1
ATOM 670 O O . LYS A 1 87 ? -8.544 -8.787 21.715 1.00 94.56 87 LYS A O 1
ATOM 675 N N . LYS A 1 88 ? -6.518 -7.887 21.349 1.00 96.19 88 LYS A N 1
ATOM 676 C CA . LYS A 1 88 ? -5.903 -8.280 22.629 1.00 96.19 88 LYS A CA 1
ATOM 677 C C . LYS A 1 88 ? -6.063 -7.220 23.727 1.00 96.19 88 LYS A C 1
ATOM 679 O O . LYS A 1 88 ? -5.599 -7.443 24.836 1.00 96.19 88 LYS A O 1
ATOM 684 N N . GLY A 1 89 ? -6.679 -6.074 23.427 1.00 95.75 89 GLY A N 1
ATOM 685 C CA . GLY A 1 89 ? -6.752 -4.913 24.322 1.00 95.75 89 GLY A CA 1
ATOM 686 C C . GLY A 1 89 ? -5.543 -3.970 24.230 1.00 95.75 89 GLY A C 1
ATOM 687 O O . GLY A 1 89 ? -5.526 -2.921 24.872 1.00 95.75 89 GLY A O 1
ATOM 688 N N . ASN A 1 90 ? -4.554 -4.273 23.383 1.00 97.31 90 ASN A N 1
ATOM 689 C CA . ASN A 1 90 ? -3.321 -3.496 23.240 1.00 97.31 90 ASN A CA 1
ATOM 690 C C . ASN A 1 90 ? -3.492 -2.326 22.252 1.00 97.31 90 ASN A C 1
ATOM 692 O O . ASN A 1 90 ? -2.779 -2.208 21.253 1.00 97.31 90 ASN A O 1
ATOM 696 N N . LEU A 1 91 ? -4.444 -1.427 22.519 1.00 96.88 91 LEU A N 1
ATOM 697 C CA . LEU A 1 91 ? -4.758 -0.309 21.614 1.00 96.88 91 LEU A CA 1
ATOM 698 C C . LEU A 1 91 ? -3.575 0.642 21.408 1.00 96.88 91 LEU A C 1
ATOM 700 O O . LEU A 1 91 ? -3.335 1.107 20.296 1.00 96.88 91 LEU A O 1
ATOM 704 N N . ARG A 1 92 ? -2.814 0.919 22.473 1.00 97.12 92 ARG A N 1
ATOM 705 C CA . ARG A 1 92 ? -1.658 1.826 22.422 1.00 97.12 92 ARG A CA 1
ATOM 706 C C . ARG A 1 92 ? -0.584 1.327 21.454 1.00 97.12 92 ARG A C 1
ATOM 708 O O . ARG A 1 92 ? -0.083 2.113 20.659 1.00 97.12 92 ARG A O 1
ATOM 715 N N . GLU A 1 93 ? -0.267 0.03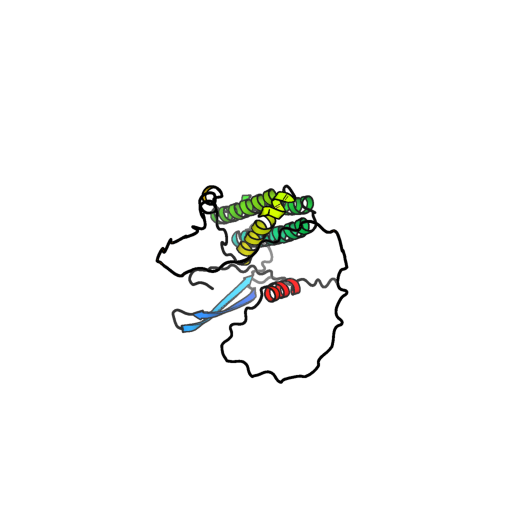6 21.512 1.00 96.81 93 GLU A N 1
ATOM 716 C CA . GLU A 1 93 ? 0.728 -0.596 20.635 1.00 96.81 93 GLU A CA 1
ATOM 717 C C . GLU A 1 93 ? 0.269 -0.567 19.176 1.00 96.81 93 GLU A C 1
ATOM 719 O O . GLU A 1 93 ? 1.049 -0.224 18.291 1.00 96.81 93 GLU A O 1
ATOM 724 N N . GLY A 1 94 ? -1.015 -0.848 18.926 1.00 97.19 94 GLY A N 1
ATOM 725 C CA . GLY A 1 94 ? -1.579 -0.757 17.581 1.00 97.19 94 GLY A CA 1
ATOM 726 C C . GLY A 1 94 ? -1.518 0.662 17.008 1.00 97.19 94 GLY A C 1
ATOM 727 O O . GLY A 1 94 ? -1.073 0.837 15.878 1.00 97.19 94 GLY A O 1
ATOM 728 N N . ARG A 1 95 ? -1.861 1.692 17.795 1.00 97.69 95 ARG A N 1
ATOM 729 C CA . ARG A 1 95 ? -1.730 3.095 17.356 1.00 97.69 95 ARG A CA 1
ATOM 730 C C . ARG A 1 95 ? -0.280 3.488 17.085 1.00 97.69 95 ARG A C 1
ATOM 732 O O . ARG A 1 95 ? -0.016 4.187 16.116 1.00 97.69 95 ARG A O 1
ATOM 739 N N . GLN A 1 96 ? 0.660 3.030 17.910 1.00 96.88 96 GLN A N 1
ATOM 740 C CA . GLN A 1 96 ? 2.081 3.300 17.693 1.00 96.88 96 GLN A CA 1
ATOM 741 C C . GLN A 1 96 ? 2.581 2.681 16.378 1.00 96.88 96 GLN A C 1
ATOM 743 O O . GLN A 1 96 ? 3.338 3.328 15.657 1.00 96.88 96 GLN A O 1
ATOM 748 N N . ALA A 1 97 ? 2.130 1.467 16.045 1.00 95.81 97 ALA A N 1
ATOM 749 C CA . ALA A 1 97 ? 2.449 0.818 14.774 1.00 95.81 97 ALA A CA 1
ATOM 750 C C . ALA A 1 97 ? 1.846 1.552 13.563 1.00 95.81 97 ALA A C 1
ATOM 752 O O . ALA A 1 97 ? 2.494 1.656 12.527 1.00 95.81 97 ALA A O 1
ATOM 753 N N . LEU A 1 98 ? 0.634 2.102 13.684 1.00 97.94 98 LEU A N 1
ATOM 754 C CA . LEU A 1 98 ? 0.054 2.944 12.629 1.00 97.94 98 LEU A CA 1
ATOM 755 C C . LEU A 1 98 ? 0.831 4.257 12.474 1.00 97.94 98 LEU A C 1
ATOM 757 O O . LEU A 1 98 ? 1.127 4.670 11.355 1.00 97.94 98 LEU A O 1
ATOM 761 N N . GLN A 1 99 ? 1.221 4.882 13.587 1.00 97.69 99 GLN A N 1
ATOM 762 C CA . GLN A 1 99 ? 1.937 6.156 13.575 1.00 97.69 99 GLN A CA 1
ATOM 763 C C . GLN A 1 99 ? 3.316 6.061 12.911 1.00 97.69 99 GLN A C 1
ATOM 765 O O . GLN A 1 99 ? 3.720 6.999 12.226 1.00 97.69 99 GLN A O 1
ATOM 770 N N . SER A 1 100 ? 4.039 4.948 13.076 1.00 96.50 100 SER A N 1
ATOM 771 C CA . SER A 1 100 ? 5.327 4.762 12.395 1.00 96.50 100 SER A CA 1
ATOM 772 C C . SER A 1 100 ? 5.162 4.707 10.875 1.00 96.50 100 SER A C 1
ATOM 774 O O . SER A 1 100 ? 5.957 5.310 10.152 1.00 96.50 100 SER A O 1
ATOM 776 N N . VAL A 1 101 ? 4.106 4.052 10.387 1.00 97.44 101 VAL A N 1
ATOM 777 C CA . VAL A 1 101 ? 3.807 3.997 8.951 1.00 97.44 101 VAL A CA 1
ATOM 778 C C . VAL A 1 101 ? 3.312 5.340 8.428 1.00 97.44 101 VAL A C 1
ATOM 780 O O . VAL A 1 101 ? 3.752 5.746 7.359 1.00 97.44 101 VAL A O 1
ATOM 783 N N . ILE A 1 102 ? 2.486 6.072 9.184 1.00 97.81 102 ILE A N 1
ATOM 784 C CA . ILE A 1 102 ? 2.083 7.446 8.834 1.00 97.81 102 ILE A CA 1
ATOM 785 C C . ILE A 1 102 ? 3.321 8.314 8.583 1.00 97.81 102 ILE A C 1
ATOM 787 O O . ILE A 1 102 ? 3.417 8.960 7.542 1.00 97.81 102 ILE A O 1
ATOM 791 N N . THR A 1 103 ? 4.303 8.278 9.488 1.00 96.38 103 THR A N 1
ATOM 792 C CA . THR A 1 103 ? 5.555 9.029 9.324 1.00 96.38 103 THR A CA 1
ATOM 793 C C . THR A 1 103 ? 6.321 8.603 8.067 1.00 96.38 103 THR A C 1
ATOM 795 O O . THR A 1 103 ? 6.787 9.468 7.330 1.00 96.38 103 THR A O 1
ATOM 798 N N . SER A 1 104 ? 6.415 7.297 7.786 1.00 94.25 104 SER A N 1
ATOM 799 C CA . SER A 1 104 ? 7.074 6.784 6.572 1.00 94.25 104 SER A CA 1
ATOM 800 C C . SER A 1 104 ? 6.378 7.260 5.295 1.00 94.25 104 SER A C 1
ATOM 802 O O . SER A 1 104 ? 7.041 7.722 4.373 1.00 94.25 104 SER A O 1
ATOM 804 N N . VAL A 1 105 ? 5.044 7.197 5.248 1.00 95.25 105 VAL A N 1
ATOM 805 C CA . VAL A 1 105 ? 4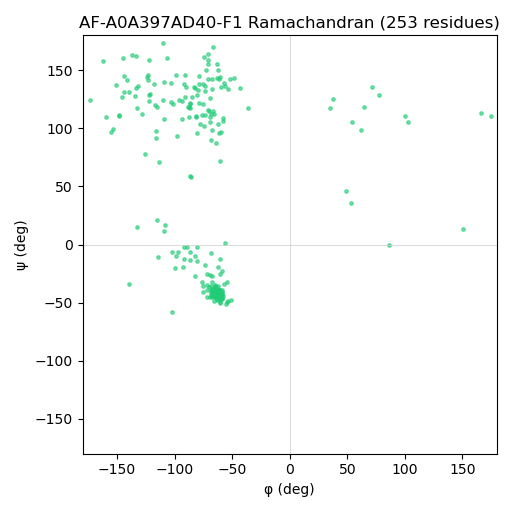.263 7.653 4.089 1.00 95.25 105 VAL A CA 1
ATOM 806 C C . VAL A 1 105 ? 4.450 9.155 3.878 1.00 95.25 105 VAL A C 1
ATOM 808 O O . VAL A 1 105 ? 4.637 9.587 2.747 1.00 95.25 105 VAL A O 1
ATOM 811 N N . MET A 1 106 ? 4.447 9.960 4.946 1.00 95.19 106 MET A N 1
ATOM 812 C CA . MET A 1 106 ? 4.673 11.407 4.847 1.00 95.19 106 MET A CA 1
ATOM 813 C C . MET A 1 106 ? 6.071 11.757 4.323 1.00 95.19 106 MET A C 1
ATOM 815 O O . MET A 1 106 ? 6.208 12.724 3.575 1.00 95.19 106 MET A O 1
ATOM 819 N N . GLN A 1 107 ? 7.094 10.990 4.710 1.00 92.81 107 GLN A N 1
ATOM 820 C CA . GLN A 1 107 ? 8.463 11.175 4.223 1.00 92.81 107 GLN A CA 1
ATOM 821 C C . GLN A 1 107 ? 8.565 10.882 2.723 1.00 92.81 107 GLN A C 1
ATOM 823 O O . GLN A 1 107 ? 9.074 11.718 1.979 1.00 92.81 107 GLN A O 1
ATOM 828 N N . ASP A 1 108 ? 8.022 9.751 2.273 1.00 90.56 108 ASP A N 1
ATOM 829 C CA . ASP A 1 108 ? 8.054 9.362 0.858 1.00 90.56 108 ASP A CA 1
ATOM 830 C C . ASP A 1 108 ? 7.178 10.285 -0.011 1.00 90.56 108 ASP A C 1
ATOM 832 O O . ASP A 1 108 ? 7.548 10.659 -1.118 1.00 90.56 108 ASP A O 1
ATOM 836 N N . MET A 1 109 ? 6.046 10.757 0.515 1.00 90.62 109 MET A N 1
ATOM 837 C CA . MET A 1 109 ? 5.141 11.674 -0.188 1.00 90.62 109 MET A CA 1
ATOM 838 C C . MET A 1 109 ? 5.781 13.034 -0.528 1.00 90.62 109 MET A C 1
ATOM 840 O O . MET A 1 109 ? 5.276 13.749 -1.399 1.00 90.62 109 MET A O 1
ATOM 844 N N . ALA A 1 110 ? 6.875 13.417 0.139 1.00 88.31 110 ALA A N 1
ATOM 845 C CA . ALA A 1 110 ? 7.594 14.656 -0.152 1.00 88.31 110 ALA A CA 1
ATOM 846 C C . ALA A 1 110 ? 8.326 14.621 -1.505 1.00 88.31 110 ALA A C 1
ATOM 848 O O . ALA A 1 110 ? 8.521 15.680 -2.102 1.00 88.31 110 ALA A O 1
ATOM 849 N N . SER A 1 111 ? 8.704 13.434 -1.992 1.00 86.62 111 SER A N 1
ATOM 850 C CA . SER A 1 111 ? 9.415 13.254 -3.265 1.00 86.62 111 SER A CA 1
ATOM 851 C C . SER A 1 111 ? 8.503 12.897 -4.442 1.00 86.62 111 SER A C 1
ATOM 853 O O . SER A 1 111 ? 8.976 12.868 -5.572 1.00 86.62 111 SER A O 1
ATOM 855 N N . PHE A 1 112 ? 7.212 12.654 -4.201 1.00 91.06 112 PHE A N 1
ATOM 856 C CA . PHE A 1 112 ? 6.261 12.232 -5.231 1.00 91.06 112 PHE A CA 1
ATOM 857 C C . PHE A 1 112 ? 5.757 13.373 -6.118 1.00 91.06 112 PHE A C 1
ATOM 859 O O . PHE A 1 112 ? 5.448 14.475 -5.647 1.00 91.06 112 PHE A O 1
ATOM 866 N N . GLY A 1 113 ? 5.533 13.053 -7.393 1.00 90.19 113 GLY A N 1
ATOM 867 C CA . GLY A 1 113 ? 4.713 13.841 -8.298 1.00 90.19 113 GLY A CA 1
ATOM 868 C C . GLY A 1 113 ? 3.230 13.858 -7.901 1.00 90.19 113 GLY A C 1
ATOM 869 O O . GLY A 1 113 ? 2.757 13.104 -7.047 1.00 90.19 113 GLY A O 1
ATOM 870 N N . ALA A 1 114 ? 2.456 14.730 -8.554 1.00 89.56 114 ALA A N 1
ATOM 871 C CA . ALA A 1 114 ? 1.041 14.956 -8.246 1.00 89.56 114 ALA A CA 1
ATOM 872 C C . ALA A 1 114 ? 0.157 13.684 -8.161 1.00 89.56 114 ALA A C 1
ATOM 874 O O . ALA A 1 114 ? -0.581 13.565 -7.178 1.00 89.56 114 ALA A O 1
ATOM 875 N N . PRO A 1 115 ? 0.200 12.721 -9.111 1.00 87.94 115 PRO A N 1
ATOM 876 C CA . PRO A 1 115 ? -0.693 11.560 -9.061 1.00 87.94 115 PRO A CA 1
ATOM 877 C C . PRO A 1 115 ? -0.368 10.604 -7.903 1.00 87.94 115 PRO A C 1
ATOM 879 O O . PRO A 1 115 ? -1.271 10.203 -7.168 1.00 87.94 115 PRO A O 1
ATOM 882 N N . ALA A 1 116 ? 0.912 10.288 -7.681 1.00 88.56 116 ALA A N 1
ATOM 883 C CA . ALA A 1 116 ? 1.343 9.436 -6.570 1.00 88.56 116 ALA A CA 1
ATOM 884 C C . ALA A 1 116 ? 1.056 10.098 -5.212 1.00 88.56 116 ALA A C 1
ATOM 886 O O . ALA A 1 116 ? 0.632 9.441 -4.259 1.00 88.56 116 ALA A O 1
ATOM 887 N N . LYS A 1 117 ? 1.184 11.427 -5.137 1.00 92.25 117 LYS A N 1
ATOM 888 C CA . LYS A 1 117 ? 0.839 12.212 -3.949 1.00 92.25 117 LYS A CA 1
ATOM 889 C C . LYS A 1 117 ? -0.649 12.137 -3.593 1.00 92.25 117 LYS A C 1
ATOM 891 O O . LYS A 1 117 ? -0.976 12.025 -2.414 1.00 92.25 117 LYS A O 1
ATOM 896 N N . ALA A 1 118 ? -1.547 12.151 -4.581 1.00 90.94 118 ALA A N 1
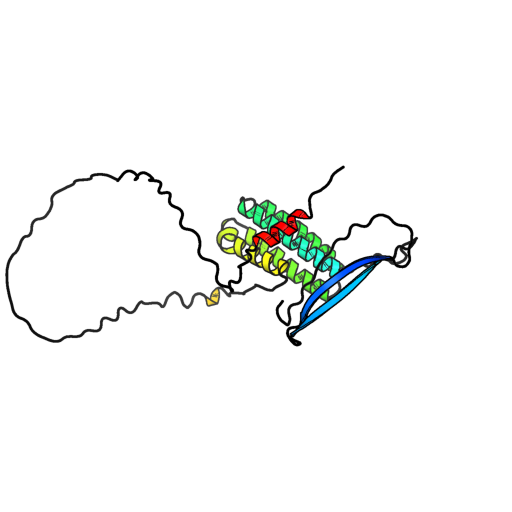ATOM 897 C CA . ALA A 1 118 ? -2.984 11.986 -4.347 1.00 90.94 118 ALA A CA 1
ATOM 898 C C . ALA A 1 118 ? -3.318 10.592 -3.782 1.00 90.94 118 ALA A C 1
ATOM 900 O O . ALA A 1 118 ? -4.066 10.475 -2.812 1.00 90.94 118 ALA A O 1
ATOM 901 N N . GLN A 1 119 ? -2.703 9.536 -4.324 1.00 90.06 119 GLN A N 1
ATOM 902 C CA . GLN A 1 119 ? -2.859 8.174 -3.799 1.00 90.06 119 GLN A CA 1
ATOM 903 C C . GLN A 1 119 ? -2.338 8.049 -2.359 1.00 90.06 119 GLN A C 1
ATOM 905 O O . GLN A 1 119 ? -3.023 7.499 -1.494 1.00 90.06 119 GLN A O 1
ATOM 910 N N . ALA A 1 120 ? -1.158 8.610 -2.078 1.00 93.56 120 ALA A N 1
ATOM 911 C CA . ALA A 1 120 ? -0.587 8.637 -0.733 1.00 93.56 120 ALA A CA 1
ATOM 912 C C . ALA A 1 120 ? -1.463 9.422 0.260 1.00 93.56 120 ALA A C 1
ATOM 914 O O . ALA A 1 120 ? -1.595 9.015 1.414 1.00 93.56 120 ALA A O 1
ATOM 915 N N . ALA A 1 121 ? -2.120 10.500 -0.179 1.00 94.25 121 ALA A N 1
ATOM 916 C CA . ALA A 1 121 ? -3.040 11.267 0.657 1.00 94.25 121 ALA A CA 1
ATOM 917 C C . ALA A 1 121 ? -4.264 10.442 1.096 1.00 94.25 121 ALA A C 1
ATOM 919 O O . ALA A 1 121 ? -4.633 10.483 2.270 1.00 94.25 121 ALA A O 1
ATOM 920 N N . HIS A 1 122 ? -4.852 9.640 0.199 1.00 93.38 122 HIS A N 1
ATOM 921 C CA . HIS A 1 122 ? -5.928 8.710 0.570 1.00 93.38 122 HIS A CA 1
ATOM 922 C C . HIS A 1 122 ? -5.454 7.662 1.579 1.00 93.38 122 HIS A C 1
ATOM 924 O O . HIS A 1 122 ? -6.143 7.383 2.560 1.00 93.38 122 HIS A O 1
ATOM 930 N N . LEU A 1 123 ? -4.245 7.128 1.386 1.00 95.12 123 LEU A N 1
ATOM 931 C CA . LEU A 1 123 ? -3.658 6.171 2.318 1.00 95.12 123 LEU A CA 1
ATOM 932 C C . LEU A 1 123 ? -3.443 6.779 3.713 1.00 95.12 123 LEU A C 1
ATOM 934 O O . LEU A 1 123 ? -3.726 6.135 4.723 1.00 95.12 123 LEU A O 1
ATOM 938 N N . LEU A 1 124 ? -2.985 8.032 3.781 1.00 96.88 124 LEU A N 1
ATOM 939 C CA . LEU A 1 124 ? -2.849 8.771 5.037 1.00 96.88 124 LEU A CA 1
ATOM 940 C C . LEU A 1 124 ? -4.199 9.003 5.716 1.00 96.88 124 LEU A C 1
ATOM 942 O O . LEU A 1 124 ? -4.293 8.846 6.933 1.00 96.88 124 LEU A O 1
ATOM 946 N N . ALA A 1 125 ? -5.238 9.358 4.958 1.00 96.12 125 ALA A N 1
ATOM 947 C CA . ALA A 1 125 ? -6.584 9.517 5.502 1.00 96.12 125 ALA A CA 1
ATOM 948 C C . ALA A 1 125 ? -7.074 8.212 6.153 1.00 96.12 125 ALA A C 1
ATOM 950 O O . ALA A 1 125 ? -7.509 8.231 7.304 1.00 96.12 125 ALA A O 1
ATOM 951 N N . ASP A 1 126 ? -6.890 7.073 5.480 1.00 96.31 126 ASP A N 1
ATOM 952 C CA . ASP A 1 126 ? -7.261 5.757 6.008 1.00 96.31 126 ASP A CA 1
ATOM 953 C C . ASP A 1 126 ? -6.481 5.379 7.278 1.00 96.31 126 ASP A C 1
ATOM 955 O 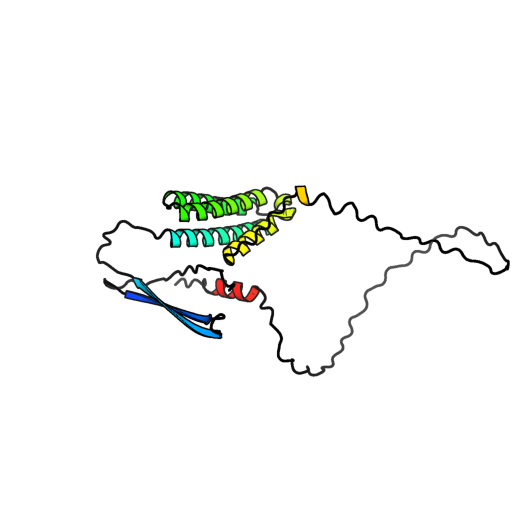O . ASP A 1 126 ? -7.059 4.864 8.239 1.00 96.31 126 ASP A O 1
ATOM 959 N N . LEU A 1 127 ? -5.169 5.641 7.315 1.00 97.88 127 LEU A N 1
ATOM 960 C CA . LEU A 1 127 ? -4.329 5.372 8.488 1.00 97.88 127 LEU A CA 1
ATOM 961 C C . LEU A 1 127 ? -4.716 6.251 9.688 1.00 97.88 127 LEU A C 1
ATOM 963 O O . LEU A 1 127 ? -4.769 5.766 10.825 1.00 97.88 127 LEU A O 1
ATOM 967 N N . ASN A 1 128 ? -5.022 7.527 9.445 1.00 97.94 128 ASN A N 1
ATOM 968 C CA . ASN A 1 128 ? -5.501 8.450 10.472 1.00 97.94 128 ASN A CA 1
ATOM 969 C C . ASN A 1 128 ? -6.881 8.031 10.999 1.00 97.94 128 ASN A C 1
ATOM 971 O O . ASN A 1 128 ? -7.083 7.989 12.213 1.00 97.94 128 ASN A O 1
ATOM 975 N N . GLU A 1 129 ? -7.798 7.636 10.112 1.00 96.50 129 GLU A N 1
ATOM 976 C CA . GLU A 1 129 ? -9.114 7.108 10.485 1.00 96.50 129 GLU A CA 1
ATOM 977 C C . GLU A 1 129 ? -8.978 5.848 11.357 1.00 96.50 129 GLU A C 1
ATOM 979 O O . GLU A 1 129 ? -9.606 5.741 12.414 1.00 96.50 129 GLU A O 1
ATOM 984 N N . CYS A 1 130 ? -8.106 4.909 10.972 1.00 97.31 130 CYS A N 1
ATOM 985 C CA . CYS A 1 130 ? -7.821 3.710 11.766 1.00 97.31 130 CYS A CA 1
ATOM 986 C C . CYS A 1 130 ? -7.252 4.062 13.149 1.00 97.31 130 CYS A C 1
ATOM 988 O O . CYS A 1 130 ? -7.645 3.464 14.151 1.00 97.31 130 CYS A O 1
ATOM 990 N N . THR A 1 131 ? -6.370 5.061 13.223 1.00 97.62 131 THR A N 1
ATOM 991 C CA . THR A 1 131 ? -5.777 5.526 14.485 1.00 97.62 131 THR A CA 1
ATOM 992 C C . THR A 1 131 ? -6.832 6.140 15.409 1.00 97.62 131 THR A C 1
ATOM 994 O O . THR A 1 131 ? -6.881 5.797 16.595 1.00 97.62 131 THR A O 1
ATOM 997 N N . ALA A 1 132 ? -7.720 6.984 14.872 1.00 96.56 132 ALA A N 1
ATOM 998 C CA . ALA A 1 132 ? -8.832 7.584 15.611 1.00 96.56 132 ALA A CA 1
ATOM 999 C C . ALA A 1 132 ? -9.822 6.520 16.119 1.00 96.56 132 ALA A C 1
ATOM 1001 O O . ALA A 1 132 ? -10.237 6.531 17.280 1.00 96.56 132 ALA A O 1
ATOM 1002 N N . ASN A 1 133 ? -10.122 5.520 15.289 1.00 96.19 133 ASN A N 1
ATOM 1003 C CA . ASN A 1 133 ? -10.987 4.392 15.639 1.00 96.19 133 ASN A CA 1
ATOM 1004 C C . ASN A 1 133 ? -10.393 3.440 16.696 1.00 96.19 133 ASN A C 1
ATOM 1006 O O . ASN A 1 133 ? -11.093 2.555 17.191 1.00 96.19 133 ASN A O 1
ATOM 1010 N N . MET A 1 134 ? -9.130 3.636 17.080 1.00 96.12 134 MET A N 1
ATOM 1011 C CA . MET A 1 134 ? -8.444 2.911 18.151 1.00 96.12 134 MET A CA 1
ATOM 1012 C C . MET A 1 134 ? -8.200 3.772 19.402 1.00 96.12 134 MET A C 1
ATOM 1014 O O . MET A 1 134 ? -7.361 3.420 20.235 1.00 96.12 134 MET A O 1
ATOM 1018 N N . GLN A 1 135 ? -8.880 4.913 19.566 1.00 95.25 135 GLN A N 1
ATOM 1019 C CA . GLN A 1 135 ? -8.652 5.811 20.706 1.00 95.25 135 GLN A CA 1
ATOM 1020 C C . GLN A 1 135 ? -9.027 5.174 22.056 1.00 95.25 135 GLN A C 1
ATOM 1022 O O . GLN A 1 135 ? -8.243 5.244 23.008 1.00 95.25 135 GLN A O 1
ATOM 1027 N N . THR A 1 136 ? -10.182 4.508 22.120 1.00 96.12 136 THR A N 1
ATOM 1028 C CA . THR A 1 136 ? -10.687 3.801 23.306 1.00 96.12 136 THR A CA 1
ATOM 1029 C C . THR A 1 136 ? -11.205 2.413 22.930 1.00 96.12 136 THR A C 1
ATOM 1031 O O . THR A 1 136 ? -11.489 2.135 21.762 1.00 96.12 136 THR A O 1
ATOM 1034 N N . GLN A 1 137 ? -11.343 1.538 23.930 1.00 95.94 137 GLN A N 1
ATOM 1035 C CA . GLN A 1 137 ? -11.851 0.181 23.719 1.00 95.94 137 GLN A CA 1
ATOM 1036 C C . GLN A 1 137 ? -13.295 0.189 23.216 1.00 95.94 137 GLN A C 1
ATOM 1038 O O . GLN A 1 137 ? -13.620 -0.563 22.300 1.00 95.94 137 GLN A O 1
ATOM 1043 N N . THR A 1 138 ? -14.126 1.082 23.754 1.00 96.44 138 THR A N 1
ATOM 1044 C CA . THR A 1 138 ? -15.515 1.260 23.327 1.00 96.44 138 THR A CA 1
ATOM 1045 C C . THR A 1 138 ? -15.594 1.671 21.859 1.00 96.44 138 THR A C 1
ATOM 1047 O O . THR A 1 138 ? -16.262 0.998 21.084 1.00 96.44 138 THR A O 1
ATOM 1050 N N . THR A 1 139 ? -14.845 2.695 21.425 1.00 95.75 139 THR A N 1
ATOM 1051 C CA . THR A 1 139 ? -14.841 3.134 20.015 1.00 95.75 139 THR A CA 1
ATOM 1052 C C . THR A 1 139 ? -14.422 2.007 19.071 1.00 95.75 139 THR A C 1
ATOM 1054 O O . THR A 1 139 ? -15.043 1.793 18.024 1.00 95.75 139 THR A O 1
ATOM 1057 N N . TYR A 1 140 ? -13.389 1.253 19.454 1.00 97.12 140 TYR A N 1
ATOM 1058 C CA . TYR A 1 140 ? -12.916 0.123 18.667 1.00 97.12 140 TYR A CA 1
ATOM 1059 C C . TYR A 1 140 ? -13.980 -0.978 18.547 1.00 97.12 140 TYR A C 1
ATOM 1061 O O . TYR A 1 140 ? -14.244 -1.457 17.443 1.00 97.12 140 TYR A O 1
ATOM 1069 N N . GLN A 1 141 ? -14.619 -1.354 19.656 1.00 95.81 141 GLN A N 1
ATOM 1070 C CA . GLN A 1 141 ? -15.634 -2.408 19.677 1.00 95.81 141 GLN A CA 1
ATOM 1071 C C . GLN A 1 141 ? -16.904 -2.008 18.925 1.00 95.81 141 GLN A C 1
ATOM 1073 O O . GLN A 1 141 ? -17.381 -2.790 18.108 1.00 95.81 141 GLN A O 1
ATOM 1078 N N . THR A 1 142 ? -17.410 -0.791 19.135 1.00 94.69 142 THR A N 1
ATOM 1079 C CA . THR A 1 142 ? -18.659 -0.338 18.511 1.00 94.69 142 THR A CA 1
ATOM 1080 C C . THR A 1 142 ? -18.520 -0.187 16.997 1.00 94.69 142 THR A C 1
ATOM 1082 O O . THR A 1 142 ? -19.390 -0.636 16.259 1.00 94.69 142 THR A O 1
ATOM 1085 N N . ARG A 1 143 ? -17.418 0.405 16.507 1.00 93.19 143 ARG A N 1
ATOM 1086 C CA . ARG A 1 143 ? -17.259 0.693 15.064 1.00 93.19 143 ARG A CA 1
ATOM 1087 C C . ARG A 1 143 ? -15.867 0.445 14.495 1.00 93.19 143 ARG A C 1
ATOM 1089 O O . ARG A 1 143 ? -15.739 0.030 13.343 1.00 93.19 143 ARG A O 1
ATOM 1096 N N . GLY A 1 144 ? -14.816 0.668 15.284 1.00 95.50 144 GLY A N 1
ATOM 1097 C CA . GLY A 1 144 ? -13.448 0.680 14.769 1.00 95.50 144 GLY A CA 1
ATOM 1098 C C . GLY A 1 144 ? -12.999 -0.651 14.169 1.00 95.50 144 GLY A C 1
ATOM 1099 O O . GLY A 1 144 ? -12.378 -0.670 13.109 1.00 95.50 144 GLY A O 1
ATOM 1100 N N . HIS A 1 145 ? -13.375 -1.772 14.785 1.00 95.75 145 HIS A N 1
ATOM 1101 C CA . HIS A 1 145 ? -13.016 -3.106 14.309 1.00 95.75 145 HIS A CA 1
ATOM 1102 C C . HIS A 1 145 ? -13.517 -3.380 12.877 1.00 95.75 145 HIS A C 1
ATOM 1104 O O . HIS A 1 145 ? -12.753 -3.904 12.059 1.00 95.75 145 HIS A O 1
ATOM 1110 N N . GLY A 1 146 ? -14.756 -2.978 12.567 1.00 95.25 146 GLY A N 1
ATOM 1111 C CA . GLY A 1 146 ? -15.391 -3.119 11.259 1.00 95.25 146 GLY A CA 1
ATOM 1112 C C . GLY A 1 146 ? -14.805 -2.164 10.223 1.00 95.25 146 GLY A C 1
ATOM 1113 O O . GLY A 1 146 ? -14.441 -2.604 9.135 1.00 95.25 146 GLY A O 1
ATOM 1114 N N . ARG A 1 147 ? -14.605 -0.888 10.584 1.00 94.69 147 ARG A N 1
ATOM 1115 C CA . ARG A 1 147 ? -13.967 0.111 9.705 1.00 94.69 147 ARG A CA 1
ATOM 1116 C C . ARG A 1 147 ? -12.553 -0.310 9.301 1.00 94.69 147 ARG A C 1
ATOM 1118 O O . ARG A 1 147 ? -12.231 -0.332 8.119 1.00 94.69 147 ARG A O 1
ATOM 1125 N N . MET A 1 148 ? -11.730 -0.760 10.249 1.00 96.38 148 MET A N 1
ATOM 1126 C CA . MET A 1 148 ? -10.397 -1.289 9.930 1.00 96.38 148 MET A CA 1
ATOM 1127 C C . MET A 1 148 ? -10.477 -2.511 9.007 1.00 96.38 148 MET A C 1
ATOM 1129 O O . MET A 1 148 ? -9.715 -2.611 8.047 1.00 96.38 148 MET A O 1
ATOM 1133 N N . GLN A 1 149 ? -11.421 -3.428 9.257 1.00 96.12 149 GLN A N 1
ATOM 1134 C CA . GLN A 1 149 ? -11.621 -4.608 8.411 1.00 96.12 149 GLN A CA 1
ATOM 1135 C C . GLN A 1 149 ? -11.994 -4.232 6.972 1.00 96.12 149 GLN A C 1
ATOM 1137 O O . GLN A 1 149 ? -11.516 -4.866 6.030 1.00 96.12 149 GLN A O 1
ATOM 1142 N N . GLN A 1 150 ? -12.822 -3.203 6.807 1.00 95.12 150 GLN A N 1
ATOM 1143 C CA . GLN A 1 150 ? -13.205 -2.656 5.512 1.00 95.12 150 GLN A CA 1
ATOM 1144 C C . GLN A 1 150 ? -11.990 -2.085 4.777 1.00 95.12 150 GLN A C 1
ATOM 1146 O O . GLN A 1 150 ? -11.774 -2.457 3.629 1.00 95.12 150 GLN A O 1
ATOM 1151 N N . LYS A 1 151 ? -11.144 -1.272 5.433 1.00 95.38 151 LYS A N 1
ATOM 1152 C CA . LYS A 1 151 ? -9.915 -0.734 4.815 1.00 95.38 151 LYS A CA 1
ATOM 1153 C C . LYS A 1 151 ? -8.947 -1.842 4.399 1.00 95.38 151 LYS A C 1
ATOM 1155 O O . LYS A 1 151 ? -8.449 -1.821 3.277 1.00 95.38 151 LYS A O 1
ATOM 1160 N N . ILE A 1 152 ? -8.749 -2.852 5.252 1.00 96.00 152 ILE A N 1
ATOM 1161 C CA . ILE A 1 152 ? -7.940 -4.040 4.929 1.00 96.00 152 ILE A CA 1
ATOM 1162 C C . ILE A 1 152 ? -8.450 -4.695 3.639 1.00 96.00 152 ILE A C 1
ATOM 1164 O O . ILE A 1 152 ? -7.675 -4.954 2.720 1.00 96.00 152 ILE A O 1
ATOM 1168 N N . GLN A 1 153 ? -9.760 -4.938 3.543 1.00 94.69 153 GLN A N 1
ATOM 1169 C CA . GLN A 1 153 ? -10.353 -5.540 2.349 1.00 94.69 153 GLN A CA 1
ATOM 1170 C C . GLN A 1 153 ? -10.227 -4.636 1.124 1.00 94.69 153 GLN A C 1
ATOM 1172 O O . GLN A 1 153 ? -9.888 -5.138 0.052 1.00 94.69 153 GLN A O 1
ATOM 1177 N N . SER A 1 154 ? -10.481 -3.334 1.279 1.00 93.38 154 SER A N 1
ATOM 1178 C CA . SER A 1 154 ? -10.437 -2.386 0.171 1.00 93.38 154 SER A CA 1
ATOM 1179 C C . SER A 1 154 ? -9.058 -2.344 -0.467 1.00 93.38 154 SER A C 1
ATOM 1181 O O . SER A 1 154 ? -8.925 -2.461 -1.684 1.00 93.38 154 SER A O 1
ATOM 1183 N N . HIS A 1 155 ? -8.012 -2.261 0.352 1.00 94.25 155 HIS A N 1
ATOM 1184 C CA . HIS A 1 155 ? -6.651 -2.201 -0.157 1.00 94.25 155 HIS A CA 1
ATOM 1185 C C . HIS A 1 155 ? -6.149 -3.552 -0.661 1.00 94.25 155 HIS A C 1
ATOM 1187 O O . HIS A 1 155 ? -5.537 -3.578 -1.723 1.00 94.25 155 HIS A O 1
ATOM 1193 N N . TRP A 1 156 ? -6.420 -4.679 0.012 1.00 94.06 156 TRP A N 1
ATOM 1194 C CA . TRP A 1 156 ? -5.996 -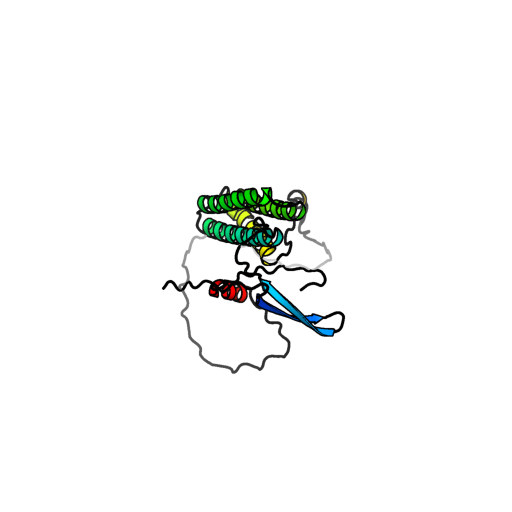5.995 -0.497 1.00 94.06 156 TRP A CA 1
ATOM 1195 C C . TRP A 1 156 ? -6.649 -6.349 -1.830 1.00 94.06 156 TRP A C 1
ATOM 1197 O O . TRP A 1 156 ? -5.988 -6.885 -2.719 1.00 94.06 156 TRP A O 1
ATOM 1207 N N . MET A 1 157 ? -7.940 -6.045 -1.970 1.00 91.62 157 MET A N 1
ATOM 1208 C CA . MET A 1 157 ? -8.691 -6.329 -3.191 1.00 91.62 157 MET A CA 1
ATOM 1209 C C . MET A 1 157 ? -8.573 -5.220 -4.237 1.00 91.62 157 MET A C 1
ATOM 1211 O O . MET A 1 157 ? -9.058 -5.419 -5.346 1.00 91.62 157 MET A O 1
ATOM 1215 N N . GLN A 1 158 ? -7.934 -4.094 -3.891 1.00 92.00 158 GLN A N 1
ATOM 1216 C CA . GLN A 1 158 ? -7.870 -2.871 -4.702 1.00 92.00 158 GLN A CA 1
ATOM 1217 C C . GLN A 1 158 ? -9.254 -2.452 -5.200 1.00 92.00 158 GLN A C 1
ATOM 1219 O O . GLN A 1 158 ? -9.472 -2.142 -6.367 1.00 92.00 158 GLN A O 1
ATOM 1224 N N . ARG A 1 159 ? -10.215 -2.486 -4.279 1.00 88.69 159 ARG A N 1
ATOM 1225 C CA . ARG A 1 159 ? -11.619 -2.206 -4.543 1.00 88.69 159 ARG A CA 1
ATOM 1226 C C . ARG A 1 159 ? -12.142 -1.278 -3.470 1.00 88.69 159 ARG A C 1
ATOM 1228 O O . ARG A 1 159 ? -12.024 -1.578 -2.289 1.00 88.69 159 ARG A O 1
ATOM 1235 N N . GLN A 1 160 ? -12.766 -0.179 -3.865 1.00 81.00 160 GLN A N 1
ATOM 1236 C CA . GLN A 1 160 ? -13.438 0.672 -2.894 1.00 81.00 160 GLN A CA 1
ATOM 1237 C C . GLN A 1 160 ? -14.679 -0.049 -2.365 1.00 81.00 160 GLN A C 1
ATOM 1239 O O . GLN A 1 160 ? -15.611 -0.334 -3.113 1.00 81.00 160 GLN A O 1
ATOM 1244 N N . ASN A 1 161 ? -14.661 -0.366 -1.071 1.00 76.81 161 ASN A N 1
ATOM 1245 C CA . ASN A 1 161 ? -15.803 -0.924 -0.349 1.00 76.81 161 ASN A CA 1
ATOM 1246 C C . ASN A 1 161 ? -16.408 0.096 0.629 1.00 76.81 161 ASN A C 1
ATOM 1248 O O . ASN A 1 161 ? -17.178 -0.302 1.501 1.00 76.81 161 ASN A O 1
ATOM 1252 N N . ASN A 1 162 ? -16.016 1.377 0.555 1.00 70.12 162 ASN A N 1
ATOM 1253 C CA . ASN A 1 162 ? -16.522 2.401 1.465 1.00 70.12 162 ASN A CA 1
ATOM 1254 C C . ASN A 1 162 ? -17.952 2.791 1.086 1.00 70.12 162 ASN A C 1
ATOM 1256 O O . ASN A 1 162 ? -18.193 3.248 -0.026 1.00 70.12 162 ASN A O 1
ATOM 1260 N N . ILE A 1 163 ? -18.875 2.606 2.023 1.00 63.28 163 ILE A N 1
ATOM 1261 C CA . ILE A 1 163 ? -20.206 3.201 1.977 1.00 63.28 163 ILE A CA 1
ATOM 1262 C C . ILE A 1 163 ? -20.174 4.251 3.082 1.00 63.28 163 ILE A C 1
ATOM 1264 O O . ILE A 1 163 ? -20.076 3.914 4.267 1.00 63.28 163 ILE A O 1
ATOM 1268 N N . GLU A 1 164 ? -20.140 5.519 2.690 1.00 62.59 164 GLU A N 1
ATOM 1269 C CA . GLU A 1 164 ? -20.315 6.624 3.624 1.00 62.59 164 GLU A CA 1
ATOM 1270 C C . GLU A 1 164 ? -21.796 6.664 3.974 1.00 62.59 164 GLU A C 1
ATOM 1272 O O . GLU A 1 164 ? -22.632 7.044 3.163 1.00 62.59 164 GLU A O 1
ATOM 1277 N N . VAL A 1 165 ? -22.125 6.144 5.153 1.00 58.78 165 VAL A N 1
ATOM 1278 C CA . VAL A 1 165 ? -23.462 6.287 5.717 1.00 58.78 165 VAL A CA 1
ATOM 1279 C C . VAL A 1 165 ? -23.405 7.514 6.610 1.00 58.78 165 VAL A C 1
ATOM 1281 O O . VAL A 1 165 ? -22.737 7.486 7.647 1.00 58.78 165 VAL A O 1
ATOM 1284 N N . GLU A 1 166 ? -24.034 8.599 6.170 1.00 56.38 166 GLU A N 1
ATOM 1285 C CA . GLU A 1 166 ? -24.267 9.776 7.003 1.00 56.38 166 GLU A CA 1
ATOM 1286 C C . GLU A 1 166 ? -25.235 9.365 8.119 1.00 56.38 166 GLU A C 1
ATOM 1288 O O . GLU A 1 166 ? -26.382 9.015 7.849 1.00 56.38 166 GLU A O 1
ATOM 1293 N N . GLU A 1 167 ? -24.764 9.343 9.371 1.00 57.34 167 GLU A N 1
ATOM 1294 C CA . GLU A 1 167 ? -25.555 8.927 10.547 1.00 57.34 167 GLU A CA 1
ATOM 1295 C C . GLU A 1 167 ? -26.871 9.716 10.665 1.00 57.34 167 GLU A C 1
ATOM 1297 O O . GLU A 1 167 ? -27.890 9.141 11.028 1.00 57.34 167 GLU A O 1
ATOM 1302 N N . GLU A 1 168 ? -26.877 10.981 10.234 1.00 57.56 168 GLU A N 1
ATOM 1303 C CA . GLU A 1 168 ? -28.053 11.866 10.203 1.00 57.56 168 GLU A CA 1
ATOM 1304 C C . GLU A 1 168 ? -29.216 11.316 9.351 1.00 57.56 168 GLU A C 1
ATOM 1306 O O . GLU A 1 168 ? -30.373 11.669 9.567 1.00 57.56 168 GLU A O 1
ATOM 1311 N N . SER A 1 169 ? -28.930 10.421 8.399 1.00 54.38 169 SER A N 1
ATOM 1312 C CA . SER A 1 169 ? -29.939 9.808 7.525 1.00 54.38 169 SER A CA 1
ATOM 1313 C C . SER A 1 169 ? -30.602 8.555 8.111 1.00 54.38 169 SER A C 1
ATOM 1315 O O . SER A 1 169 ? -31.621 8.106 7.588 1.00 54.38 169 SER A O 1
ATOM 1317 N N . LEU A 1 170 ? -30.056 7.980 9.191 1.00 54.28 170 LEU A N 1
ATOM 1318 C CA . LEU A 1 170 ? -30.545 6.722 9.772 1.00 54.28 170 LEU A CA 1
ATOM 1319 C C . LEU A 1 170 ? -31.593 6.911 10.878 1.00 54.28 170 LEU A C 1
ATOM 1321 O O . LEU A 1 170 ? -32.263 5.947 11.251 1.00 54.28 170 LEU A O 1
ATOM 1325 N N . ASP A 1 171 ? -31.775 8.135 11.374 1.00 53.34 171 ASP A N 1
ATOM 1326 C CA . ASP A 1 171 ? -32.655 8.417 12.514 1.00 53.34 171 ASP A CA 1
ATOM 1327 C C . ASP A 1 171 ? -34.154 8.502 12.145 1.00 53.34 171 ASP A C 1
ATOM 1329 O O . ASP A 1 171 ? -34.995 8.664 13.028 1.00 53.34 171 ASP A O 1
ATOM 1333 N N . MET A 1 172 ? -34.529 8.360 10.864 1.00 52.06 172 MET A N 1
ATOM 1334 C CA . MET A 1 172 ? -35.899 8.650 10.401 1.00 52.06 172 MET A CA 1
ATOM 1335 C C . MET A 1 172 ? -36.819 7.421 10.224 1.00 52.06 172 MET A C 1
ATOM 1337 O O . MET A 1 172 ? -38.035 7.585 10.247 1.00 52.06 172 MET A O 1
ATOM 1341 N N . GLU A 1 173 ? -36.310 6.188 10.081 1.00 52.19 173 GLU A N 1
ATOM 1342 C CA . GLU A 1 173 ? -37.150 5.059 9.606 1.00 52.19 173 GLU A CA 1
ATOM 1343 C C . GLU A 1 173 ? -37.414 3.913 10.600 1.00 52.19 173 GLU A C 1
ATOM 1345 O O . GLU A 1 173 ? -38.310 3.104 10.370 1.00 52.19 173 GLU A O 1
ATOM 1350 N N . CYS A 1 174 ? -36.738 3.850 11.752 1.00 50.09 174 CYS A N 1
ATOM 1351 C CA . CYS A 1 174 ? -36.970 2.769 12.730 1.00 50.09 174 CYS A CA 1
ATOM 1352 C C . CYS A 1 174 ? -38.023 3.093 13.810 1.00 50.09 174 CYS A C 1
ATOM 1354 O O . CYS A 1 174 ? -38.315 2.237 14.644 1.00 50.09 174 CYS A O 1
ATOM 1356 N N . ALA A 1 175 ? -38.598 4.301 13.814 1.00 46.72 175 ALA A N 1
ATOM 1357 C CA . ALA A 1 175 ? -39.539 4.748 14.849 1.00 46.72 175 ALA A CA 1
ATOM 1358 C C . ALA A 1 175 ? -41.025 4.720 14.431 1.00 46.72 175 ALA A C 1
ATOM 1360 O O . ALA A 1 175 ? -41.886 4.941 15.278 1.00 46.72 175 ALA A O 1
ATOM 1361 N N . ALA A 1 176 ? -41.347 4.431 13.164 1.00 48.94 176 ALA A N 1
ATOM 1362 C CA . ALA A 1 176 ? -42.717 4.523 12.634 1.00 48.94 176 ALA A CA 1
ATOM 1363 C C . ALA A 1 176 ? -43.327 3.177 12.198 1.00 48.94 176 ALA A C 1
ATOM 1365 O O . ALA A 1 176 ? -44.282 3.138 11.428 1.00 48.94 176 ALA A O 1
ATOM 1366 N N . GLY A 1 177 ? -42.801 2.060 12.702 1.00 42.62 177 GLY A N 1
ATOM 1367 C CA . GLY A 1 177 ? -43.442 0.752 12.590 1.00 42.62 177 GLY A CA 1
ATOM 1368 C C . GLY A 1 177 ? -44.428 0.517 13.731 1.00 42.62 177 GLY A C 1
ATOM 1369 O O . GLY A 1 177 ? -44.250 -0.428 14.497 1.00 42.62 177 GLY A O 1
ATOM 1370 N N . THR A 1 178 ? -45.439 1.374 13.890 1.00 43.88 178 THR A N 1
ATOM 1371 C CA . THR A 1 178 ? -46.631 1.005 14.662 1.00 43.88 178 THR A CA 1
ATOM 1372 C C . THR A 1 178 ? -47.248 -0.175 13.922 1.00 43.88 178 THR A C 1
ATOM 1374 O O . THR A 1 178 ? -47.810 -0.012 12.843 1.00 43.88 178 THR A O 1
ATOM 1377 N N . PHE A 1 179 ? -47.057 -1.380 14.455 1.00 46.78 179 PHE A N 1
ATOM 1378 C CA . PHE A 1 179 ? -47.748 -2.581 14.010 1.00 46.78 179 PHE A CA 1
ATOM 1379 C C . PHE A 1 179 ? -49.241 -2.304 14.214 1.00 46.78 179 PHE A C 1
ATOM 1381 O O . PHE A 1 179 ? -49.732 -2.343 15.342 1.00 46.78 179 PHE A O 1
ATOM 1388 N N . GLY A 1 180 ? -49.915 -1.878 13.144 1.00 42.88 180 GLY A N 1
ATOM 1389 C CA . GLY A 1 180 ? -51.356 -1.703 13.112 1.00 42.88 180 GLY A CA 1
ATOM 1390 C C . GLY A 1 180 ? -51.978 -3.045 13.450 1.00 42.88 180 GLY A C 1
ATOM 1391 O O . GLY A 1 180 ? -51.890 -3.993 12.678 1.00 42.88 180 GLY A O 1
ATOM 1392 N N . SER A 1 181 ? -52.517 -3.142 14.660 1.00 44.72 181 SER A N 1
ATOM 1393 C CA . SER A 1 181 ? -53.504 -4.150 14.997 1.00 44.72 181 SER A CA 1
ATOM 1394 C C . SER A 1 181 ? -54.751 -3.778 14.208 1.00 44.72 181 SER A C 1
ATOM 1396 O O . SER A 1 181 ? -55.556 -2.982 14.688 1.00 44.72 181 SER A O 1
ATOM 1398 N N . ASP A 1 182 ? -54.863 -4.293 12.987 1.00 44.41 182 ASP A N 1
ATOM 1399 C CA . ASP A 1 182 ? -56.114 -4.308 12.237 1.00 44.41 182 ASP A CA 1
ATOM 1400 C C . ASP A 1 182 ? -57.098 -5.202 13.012 1.00 44.41 182 ASP A C 1
ATOM 1402 O O . ASP A 1 182 ? -57.148 -6.417 12.836 1.00 44.41 182 ASP A O 1
ATOM 1406 N N . ASN A 1 183 ? -57.810 -4.594 13.965 1.00 44.62 183 ASN A N 1
ATOM 1407 C CA . ASN A 1 183 ? -59.086 -5.103 14.449 1.00 44.62 183 ASN A CA 1
ATOM 1408 C C . ASN A 1 183 ? -60.128 -4.651 13.425 1.00 44.62 183 ASN A C 1
ATOM 1410 O O . ASN A 1 183 ? -60.584 -3.509 13.468 1.00 44.62 183 ASN A O 1
ATOM 1414 N N . GLU A 1 184 ? -60.447 -5.529 12.479 1.00 50.22 184 GLU A N 1
ATOM 1415 C CA . GLU A 1 184 ? -61.688 -5.431 11.719 1.00 50.22 184 GLU A CA 1
ATOM 1416 C C . GLU A 1 184 ? -62.803 -6.032 12.583 1.00 50.22 184 GLU A C 1
ATOM 1418 O O . GLU A 1 184 ? -62.804 -7.225 12.896 1.00 50.22 184 GLU A O 1
ATOM 1423 N N . ASP A 1 185 ? -63.691 -5.147 13.035 1.00 49.00 185 ASP A N 1
ATOM 1424 C CA . ASP A 1 185 ? -64.978 -5.460 13.641 1.00 49.00 185 ASP A CA 1
ATOM 1425 C C . ASP A 1 185 ? -65.904 -6.051 12.561 1.00 49.00 185 ASP A C 1
ATOM 1427 O O . ASP A 1 185 ? -66.321 -5.333 11.652 1.00 49.00 185 ASP A O 1
ATOM 1431 N N . ASP A 1 186 ? -66.247 -7.336 12.680 1.00 48.84 186 ASP A N 1
ATOM 1432 C CA . ASP A 1 186 ? -67.387 -7.953 11.991 1.00 48.84 186 ASP A CA 1
ATOM 1433 C C . ASP A 1 186 ? -68.396 -8.425 13.054 1.00 48.84 186 ASP A C 1
ATOM 1435 O O . ASP A 1 186 ? -68.253 -9.486 13.669 1.00 48.84 186 ASP A O 1
ATOM 1439 N N . ASP A 1 187 ? -69.415 -7.595 13.281 1.00 48.59 187 ASP A N 1
ATOM 1440 C CA . ASP A 1 187 ? -70.669 -7.946 13.951 1.00 48.59 187 ASP A CA 1
ATOM 1441 C C . ASP A 1 187 ? -71.584 -8.680 12.953 1.00 48.59 187 ASP A C 1
ATOM 1443 O O . ASP A 1 187 ? -71.946 -8.055 11.967 1.00 48.59 187 ASP A O 1
ATOM 1447 N N . GLU A 1 188 ? -72.027 -9.922 13.229 1.00 47.50 188 GLU A N 1
ATOM 1448 C CA . GLU A 1 188 ? -73.406 -10.410 12.959 1.00 47.50 188 GLU A CA 1
ATOM 1449 C C . GLU A 1 188 ? -73.772 -11.667 13.807 1.00 47.50 188 GLU A C 1
ATOM 1451 O O . GLU A 1 188 ? -73.266 -12.768 13.612 1.00 47.50 188 GLU A O 1
ATOM 1456 N N . GLU A 1 189 ? -74.683 -11.443 14.763 1.00 43.41 189 GLU A N 1
ATOM 1457 C CA . GLU A 1 189 ? -75.953 -12.153 15.044 1.00 43.41 189 GLU A CA 1
ATOM 1458 C C . GLU A 1 189 ? -76.059 -13.650 15.489 1.00 43.41 189 GLU A C 1
ATOM 1460 O O . GLU A 1 189 ? -75.923 -14.600 14.725 1.00 43.41 189 GLU A O 1
ATOM 1465 N N . SER A 1 190 ? -76.616 -13.791 16.710 1.00 44.50 190 SER A N 1
ATOM 1466 C CA . SER A 1 190 ? -77.564 -14.803 17.250 1.00 44.50 190 SER A CA 1
ATOM 1467 C C . SER A 1 190 ? -77.113 -16.219 17.663 1.00 44.50 190 SER A C 1
ATOM 1469 O O . SER A 1 190 ? -76.565 -16.997 16.888 1.00 44.50 190 SER A O 1
ATOM 1471 N N . GLY A 1 191 ? -77.485 -16.600 18.896 1.00 38.19 191 GLY A N 1
ATOM 1472 C CA . GLY A 1 191 ? -77.485 -17.985 19.379 1.00 38.19 191 GLY A CA 1
ATOM 1473 C C . GLY A 1 191 ? -77.620 -18.102 20.903 1.00 38.19 191 GLY A C 1
ATOM 1474 O O . GLY A 1 191 ? -76.732 -17.685 21.635 1.00 38.19 191 GLY A O 1
ATOM 1475 N N . ASP A 1 192 ? -78.743 -18.654 21.351 1.00 37.28 192 ASP A N 1
ATOM 1476 C CA . ASP A 1 192 ? -79.262 -18.738 22.722 1.00 37.28 192 ASP A CA 1
ATOM 1477 C C . ASP A 1 192 ? -78.413 -19.486 23.787 1.00 37.28 192 ASP A C 1
ATOM 1479 O O . ASP A 1 192 ? -77.793 -20.506 23.508 1.00 37.28 192 ASP A O 1
ATOM 1483 N N . VAL A 1 193 ? -78.476 -18.943 25.018 1.00 48.06 193 VAL A N 1
ATOM 1484 C CA . VAL A 1 193 ? -78.707 -19.538 26.368 1.00 48.06 193 VAL A CA 1
ATOM 1485 C C . VAL A 1 193 ? -78.116 -20.923 26.725 1.00 48.06 193 VAL A C 1
ATOM 1487 O O . VAL A 1 193 ? -78.438 -21.905 26.076 1.00 48.06 193 VAL A O 1
ATOM 1490 N N . GLU A 1 194 ? -77.343 -20.996 27.826 1.00 43.97 194 GLU A N 1
ATOM 1491 C CA . GLU A 1 194 ? -77.541 -21.766 29.099 1.00 43.97 194 GLU A CA 1
ATOM 1492 C C . GLU A 1 194 ? -76.265 -21.565 29.962 1.00 43.97 194 GLU A C 1
ATOM 1494 O O . GLU A 1 194 ? -75.151 -21.759 29.488 1.00 43.97 194 GLU A O 1
ATOM 1499 N N . GLU A 1 195 ? -76.311 -20.847 31.088 1.00 44.25 195 GLU A N 1
ATOM 1500 C CA . GLU A 1 195 ? -76.604 -21.302 32.464 1.00 44.25 195 GLU A CA 1
ATOM 1501 C C . GLU A 1 195 ? -75.493 -22.150 33.128 1.00 44.25 195 GLU A C 1
ATOM 1503 O O . GLU A 1 195 ? -74.974 -23.104 32.557 1.00 44.25 195 GLU A O 1
ATOM 1508 N N . SER A 1 196 ? -75.228 -21.800 34.395 1.00 40.75 196 SER A N 1
ATOM 1509 C CA . SER A 1 196 ? -74.544 -22.529 35.480 1.00 40.75 196 SER A CA 1
ATOM 1510 C C . SER A 1 196 ? -73.082 -22.171 35.843 1.00 40.75 196 SER A C 1
ATOM 1512 O O . SER A 1 196 ? -72.107 -22.542 35.194 1.00 40.75 196 SER A O 1
ATOM 1514 N N . ASP A 1 197 ? -73.016 -21.475 36.984 1.00 39.97 197 ASP A N 1
ATOM 1515 C CA . ASP A 1 197 ? -72.275 -21.824 38.205 1.00 39.97 197 ASP A CA 1
ATOM 1516 C C . ASP A 1 197 ? -70.906 -21.193 38.523 1.00 39.97 197 ASP A C 1
ATOM 1518 O O . ASP A 1 197 ? -69.849 -21.500 37.971 1.00 39.97 197 ASP A O 1
ATOM 1522 N N . ASP A 1 198 ? -70.985 -20.357 39.565 1.00 43.53 198 ASP A N 1
ATOM 1523 C CA . ASP A 1 198 ? -69.952 -19.911 40.491 1.00 43.53 198 ASP A CA 1
ATOM 1524 C C . ASP A 1 198 ? -69.029 -21.045 40.970 1.00 43.53 198 ASP A C 1
ATOM 1526 O O . ASP A 1 198 ? -69.518 -22.043 41.493 1.00 43.53 198 ASP A O 1
ATOM 1530 N N . VAL A 1 199 ? -67.708 -20.810 40.983 1.00 45.22 199 VAL A N 1
ATOM 1531 C CA . VAL A 1 199 ? -66.874 -21.110 42.164 1.00 45.22 199 VAL A CA 1
ATOM 1532 C C . VAL A 1 199 ? -65.720 -20.107 42.251 1.00 45.22 199 VAL A C 1
ATOM 1534 O O . VAL A 1 199 ? -64.764 -20.142 41.479 1.00 45.22 199 VAL A O 1
ATOM 1537 N N . ASP A 1 200 ? -65.802 -19.255 43.263 1.00 46.41 200 ASP A N 1
ATOM 1538 C CA . ASP A 1 200 ? -64.711 -18.463 43.817 1.00 46.41 200 ASP A CA 1
ATOM 1539 C C . ASP A 1 200 ? -64.023 -19.312 44.902 1.00 46.41 200 ASP A C 1
ATOM 1541 O O . ASP A 1 200 ? -64.691 -19.687 45.861 1.00 46.41 200 ASP A O 1
ATOM 1545 N N . ILE A 1 201 ? -62.735 -19.657 44.772 1.00 42.56 201 ILE A N 1
ATOM 1546 C CA . ILE A 1 201 ? -61.872 -20.106 45.886 1.00 42.56 201 ILE A CA 1
ATOM 1547 C C . ILE A 1 201 ? -60.442 -19.657 45.574 1.00 42.56 201 ILE A C 1
ATOM 1549 O O . ILE A 1 201 ? -59.772 -20.149 44.663 1.00 42.56 201 ILE A O 1
ATOM 1553 N N . GLY A 1 202 ? -59.981 -18.702 46.374 1.00 37.28 202 GLY A N 1
ATOM 1554 C CA . GLY A 1 202 ? -58.594 -18.297 46.437 1.00 37.28 202 GLY A CA 1
ATOM 1555 C C . GLY A 1 202 ? -57.683 -19.331 47.101 1.00 37.28 202 GLY A C 1
ATOM 1556 O O . GLY A 1 202 ? -58.107 -20.213 47.841 1.00 37.28 202 GLY A O 1
ATOM 1557 N N . ASP A 1 203 ? -56.398 -19.100 46.851 1.00 39.91 203 ASP A N 1
ATOM 1558 C CA . ASP A 1 203 ? -55.304 -19.241 47.808 1.00 39.91 203 ASP A CA 1
ATOM 1559 C C . ASP A 1 203 ? -55.056 -20.644 48.387 1.00 39.91 203 ASP A C 1
ATOM 1561 O O . ASP A 1 203 ? -55.634 -21.033 49.394 1.00 39.91 203 ASP A O 1
ATOM 1565 N N . LEU A 1 204 ? -54.085 -21.375 47.826 1.00 40.44 204 LEU A N 1
ATOM 1566 C CA . LEU A 1 204 ? -53.263 -22.276 48.637 1.00 40.44 204 LEU A CA 1
ATOM 1567 C C . LEU A 1 204 ? -51.889 -22.525 47.990 1.00 40.44 204 LEU A C 1
ATOM 1569 O O . LEU A 1 204 ? -51.705 -23.356 47.107 1.00 40.44 204 LEU A O 1
ATOM 1573 N N . PHE A 1 205 ? -50.920 -21.749 48.467 1.00 38.22 205 PHE A N 1
ATOM 1574 C CA . PHE A 1 205 ? -49.581 -22.184 48.860 1.00 38.22 205 PHE A CA 1
ATOM 1575 C C . PHE A 1 205 ? -48.890 -23.320 48.079 1.00 38.22 205 PHE A C 1
ATOM 1577 O O . PHE A 1 205 ? -49.188 -24.501 48.212 1.00 38.22 205 PHE A O 1
ATOM 1584 N N . ALA A 1 206 ? -47.768 -22.916 47.478 1.00 40.66 206 ALA A N 1
ATOM 1585 C CA . ALA A 1 206 ? -46.463 -23.551 47.633 1.00 40.66 206 ALA A CA 1
ATOM 1586 C C . ALA A 1 206 ? -46.360 -25.057 47.349 1.00 40.66 206 ALA A C 1
ATOM 1588 O O . ALA A 1 206 ? -46.568 -25.890 48.226 1.00 40.66 206 ALA A O 1
ATOM 1589 N N . GLN A 1 207 ? -45.770 -25.384 46.197 1.00 40.06 207 GLN A N 1
ATOM 1590 C CA . GLN A 1 207 ? -44.828 -26.500 46.122 1.00 40.06 207 GLN A CA 1
ATOM 1591 C C . GLN A 1 207 ? -43.828 -26.311 44.976 1.00 40.06 207 GLN A C 1
ATOM 1593 O O . GLN A 1 207 ? -44.079 -26.578 43.806 1.00 40.06 207 GLN A O 1
ATOM 1598 N N . ARG A 1 208 ? -42.643 -25.829 45.368 1.00 39.47 208 ARG A N 1
ATOM 1599 C CA . ARG A 1 208 ? -41.384 -25.991 44.637 1.00 39.47 208 ARG A CA 1
ATOM 1600 C C . ARG A 1 208 ? -41.066 -27.479 44.495 1.00 39.47 208 ARG A C 1
ATOM 1602 O O . ARG A 1 208 ? -41.085 -28.205 45.487 1.00 39.47 208 ARG A O 1
ATOM 1609 N N . SER A 1 209 ? -40.651 -27.887 43.301 1.00 44.47 209 SER A N 1
ATOM 1610 C CA . SER A 1 209 ? -39.874 -29.107 43.046 1.00 44.47 209 SER A CA 1
ATOM 1611 C C . SER A 1 209 ? -39.206 -29.035 41.659 1.00 44.47 209 SER A C 1
ATOM 1613 O O . SER A 1 209 ? -39.576 -28.172 40.865 1.00 44.47 209 SER A O 1
ATOM 1615 N N . PRO A 1 210 ? -38.123 -29.797 41.413 1.00 51.31 210 PRO A N 1
ATOM 1616 C CA . PRO A 1 210 ? -36.842 -29.222 41.001 1.00 51.31 210 PRO A CA 1
ATOM 1617 C C . PRO A 1 210 ? -36.430 -29.503 39.546 1.00 51.31 210 PRO A C 1
ATOM 1619 O O . PRO A 1 210 ? -37.061 -30.263 38.818 1.00 51.31 210 PRO A O 1
ATOM 1622 N N . ALA A 1 211 ? -35.324 -28.863 39.151 1.00 48.66 211 ALA A N 1
ATOM 1623 C CA . ALA A 1 211 ? -34.683 -28.940 37.840 1.00 48.66 211 ALA A CA 1
ATOM 1624 C C . ALA A 1 211 ? -34.393 -30.382 37.354 1.00 48.66 211 ALA A C 1
ATOM 1626 O O . ALA A 1 211 ? -33.949 -31.217 38.147 1.00 48.66 211 ALA A O 1
ATOM 1627 N N . PRO A 1 212 ? -34.539 -30.669 36.046 1.00 46.47 212 PRO A N 1
ATOM 1628 C CA . PRO A 1 212 ? -34.172 -31.960 35.476 1.00 46.47 212 PRO A CA 1
ATOM 1629 C C . PRO A 1 212 ? -32.664 -32.065 35.174 1.00 46.47 212 PRO A C 1
ATOM 1631 O O . PRO A 1 212 ? -32.055 -31.174 34.582 1.00 46.47 212 PRO A O 1
ATOM 1634 N N . ALA A 1 213 ? -32.076 -33.200 35.558 1.00 52.56 213 ALA A N 1
ATOM 1635 C CA . ALA A 1 213 ? -30.706 -33.616 35.249 1.00 52.56 213 ALA A CA 1
ATOM 1636 C C . ALA A 1 213 ? -30.550 -34.077 33.772 1.00 52.56 213 ALA A C 1
ATOM 1638 O O . ALA A 1 213 ? -31.546 -34.399 33.115 1.00 52.56 213 ALA A O 1
ATOM 1639 N N . PRO A 1 214 ? -29.319 -34.121 33.216 1.00 51.12 214 PRO A N 1
ATOM 1640 C CA . PRO A 1 214 ? -29.090 -34.212 31.775 1.00 51.12 214 PRO A CA 1
ATOM 1641 C C . PRO A 1 214 ? -29.268 -35.638 31.232 1.00 51.12 214 PRO A C 1
ATOM 1643 O O . PRO A 1 214 ? -28.792 -36.615 31.811 1.00 51.12 214 PRO A O 1
ATOM 1646 N N . ARG A 1 215 ? -29.920 -35.758 30.069 1.00 45.12 215 ARG A N 1
ATOM 1647 C CA . ARG A 1 215 ? -30.103 -37.035 29.366 1.00 45.12 215 ARG A CA 1
ATOM 1648 C C . ARG A 1 215 ? -28.811 -37.512 28.701 1.00 45.12 215 ARG A C 1
ATOM 1650 O O . ARG A 1 215 ? -28.143 -36.779 27.975 1.00 45.12 215 ARG A O 1
ATOM 1657 N N . ALA A 1 216 ? -28.517 -38.786 28.946 1.00 39.69 216 ALA A N 1
ATOM 1658 C CA . ALA A 1 216 ? -27.386 -39.530 28.426 1.00 39.69 216 ALA A CA 1
ATOM 1659 C C . ALA A 1 216 ? -27.408 -39.681 26.895 1.00 39.69 216 ALA A C 1
ATOM 1661 O O . ALA A 1 216 ? -28.440 -39.893 26.258 1.00 39.69 216 ALA A O 1
ATOM 1662 N N . ARG A 1 217 ? -26.200 -39.609 26.338 1.00 41.91 217 ARG A N 1
ATOM 1663 C CA . ARG A 1 217 ? -25.824 -39.791 24.937 1.00 41.91 217 ARG A CA 1
ATOM 1664 C C . ARG A 1 217 ? -25.961 -41.275 24.565 1.00 41.91 217 ARG A C 1
ATOM 1666 O O . ARG A 1 217 ? -25.220 -42.097 25.095 1.00 41.91 217 ARG A O 1
ATOM 1673 N N . MET A 1 218 ? -26.860 -41.619 23.642 1.00 43.56 218 MET A N 1
ATOM 1674 C CA . MET A 1 218 ? -26.848 -42.928 22.978 1.00 43.56 218 MET A CA 1
ATOM 1675 C C . MET A 1 218 ? -26.269 -42.797 21.572 1.00 43.56 218 MET A C 1
ATOM 1677 O O . MET A 1 218 ? -26.748 -42.023 20.746 1.00 43.56 218 MET A O 1
ATOM 1681 N N . ALA A 1 219 ? -25.214 -43.569 21.329 1.00 44.28 219 ALA A N 1
ATOM 1682 C CA . ALA A 1 219 ? -24.633 -43.793 20.020 1.00 44.28 219 ALA A CA 1
ATOM 1683 C C . ALA A 1 219 ? -25.605 -44.593 19.141 1.00 44.28 219 ALA A C 1
ATOM 1685 O O . ALA A 1 219 ? -26.130 -45.622 19.565 1.00 44.28 219 ALA A O 1
ATOM 1686 N N . ARG A 1 220 ? -25.795 -44.155 17.893 1.00 41.72 220 ARG A N 1
ATOM 1687 C CA . ARG A 1 220 ? -26.286 -45.009 16.810 1.00 41.72 220 ARG A CA 1
ATOM 1688 C C . ARG A 1 220 ? -25.355 -44.883 15.616 1.00 41.72 220 ARG A C 1
ATOM 1690 O O . ARG A 1 220 ? -25.250 -43.830 14.996 1.00 41.72 220 ARG A O 1
ATOM 1697 N N . SER A 1 221 ? -24.674 -45.987 15.341 1.00 39.88 221 SER A N 1
ATOM 1698 C CA . SER A 1 221 ? -24.077 -46.314 14.059 1.00 39.88 221 SER A CA 1
ATOM 1699 C C . SER A 1 221 ? -25.167 -46.840 13.120 1.00 39.88 221 SER A C 1
ATOM 1701 O O . SER A 1 221 ? -25.983 -47.677 13.495 1.00 39.88 221 SER A O 1
ATOM 1703 N N . SER A 1 222 ? -25.194 -46.344 11.889 1.00 43.94 222 SER A N 1
ATOM 1704 C CA . SER A 1 222 ? -25.375 -47.152 10.676 1.00 43.94 222 SER A CA 1
ATOM 1705 C C . SER A 1 222 ? -25.183 -46.238 9.470 1.00 43.94 222 SER A C 1
ATOM 1707 O O . SER A 1 222 ? -25.762 -45.159 9.374 1.00 43.94 222 SER A O 1
ATOM 1709 N N . ALA A 1 223 ? -24.259 -46.646 8.608 1.00 43.16 223 ALA A N 1
ATOM 1710 C CA . ALA A 1 223 ? -23.842 -45.932 7.419 1.00 43.16 223 ALA A CA 1
ATOM 1711 C C . ALA A 1 223 ? -24.843 -46.168 6.280 1.00 43.16 223 ALA A C 1
ATOM 1713 O O . ALA A 1 223 ? -25.134 -47.315 5.945 1.00 43.16 223 ALA A O 1
ATOM 1714 N N . ALA A 1 224 ? -25.308 -45.084 5.663 1.00 51.09 224 ALA A N 1
ATOM 1715 C CA . ALA A 1 224 ? -25.915 -45.094 4.338 1.00 51.09 224 ALA A CA 1
ATOM 1716 C C . ALA A 1 224 ? -24.888 -44.549 3.323 1.00 51.09 224 ALA A C 1
ATOM 1718 O O . ALA A 1 224 ? -24.178 -43.591 3.649 1.00 51.09 224 ALA A O 1
ATOM 1719 N N . PRO A 1 225 ? -24.762 -45.135 2.118 1.00 61.19 225 PRO A N 1
ATOM 1720 C CA . PRO A 1 225 ? -23.843 -44.637 1.099 1.00 61.19 225 PRO A CA 1
ATOM 1721 C C . PRO A 1 225 ? -24.338 -43.300 0.508 1.00 61.19 225 PRO A C 1
ATOM 1723 O O . PRO A 1 225 ? -25.545 -43.130 0.320 1.00 61.19 225 PRO A O 1
ATOM 1726 N N . PRO A 1 226 ? -23.441 -42.342 0.204 1.00 58.31 226 PRO A N 1
ATOM 1727 C CA . PRO A 1 226 ? -23.832 -41.047 -0.342 1.00 58.31 226 PRO A CA 1
ATOM 1728 C C . PRO A 1 226 ? -24.219 -41.142 -1.825 1.00 58.31 226 PRO A C 1
ATOM 1730 O O . PRO A 1 226 ? -23.549 -41.797 -2.622 1.00 58.31 226 PRO A O 1
ATOM 1733 N N . ALA A 1 227 ? -25.294 -40.440 -2.185 1.00 61.34 227 ALA A N 1
ATOM 1734 C CA . ALA A 1 227 ? -25.733 -40.234 -3.562 1.00 61.34 227 ALA A CA 1
ATOM 1735 C C . ALA A 1 227 ? -24.681 -39.455 -4.387 1.00 61.34 227 ALA A C 1
ATOM 1737 O O . ALA A 1 227 ? -23.952 -38.630 -3.826 1.00 61.34 227 ALA A O 1
ATOM 1738 N N . PRO A 1 228 ? -24.593 -39.677 -5.713 1.00 62.16 228 PRO A N 1
ATOM 1739 C CA . PRO A 1 228 ? -23.667 -38.944 -6.571 1.00 62.16 228 PRO A CA 1
ATOM 1740 C C . PRO A 1 228 ? -24.064 -37.457 -6.688 1.00 62.16 228 PRO A C 1
ATOM 1742 O O . PRO A 1 228 ? -25.255 -37.143 -6.754 1.00 62.16 228 PRO A O 1
ATOM 1745 N N . PRO A 1 229 ? -23.093 -36.525 -6.731 1.00 53.06 229 PRO A N 1
ATOM 1746 C CA . PRO A 1 229 ? -23.379 -35.098 -6.821 1.00 53.06 229 PRO A CA 1
ATOM 1747 C C . PRO A 1 229 ? -23.858 -34.694 -8.223 1.00 53.06 229 PRO A C 1
ATOM 1749 O O . PRO A 1 229 ? -23.275 -35.082 -9.236 1.00 53.06 229 PRO A O 1
ATOM 1752 N N . ALA A 1 230 ? -24.901 -33.863 -8.263 1.00 48.94 230 ALA A N 1
ATOM 1753 C CA . ALA A 1 230 ? -25.388 -33.209 -9.471 1.00 48.94 230 ALA A CA 1
ATOM 1754 C C . ALA A 1 230 ? -24.310 -32.280 -10.078 1.00 48.94 230 ALA A C 1
ATOM 1756 O O . ALA A 1 230 ? -23.593 -31.600 -9.333 1.00 48.94 230 ALA A O 1
ATOM 1757 N N . PRO A 1 231 ? -24.185 -32.203 -11.414 1.00 44.22 231 PRO A N 1
ATOM 1758 C CA . PRO A 1 231 ? -23.235 -31.309 -12.060 1.00 44.22 231 PRO A CA 1
ATOM 1759 C C . PRO A 1 231 ? -23.773 -29.873 -12.010 1.00 44.22 231 PRO A C 1
ATOM 1761 O O . PRO A 1 231 ? -24.767 -29.564 -12.658 1.00 44.22 231 PRO A O 1
ATOM 1764 N N . GLY A 1 232 ? -23.130 -28.987 -11.241 1.00 50.94 232 GLY A N 1
ATOM 1765 C CA . GLY A 1 232 ? -23.447 -27.548 -11.299 1.00 50.94 232 GLY A CA 1
ATOM 1766 C C . GLY A 1 232 ? -23.257 -26.703 -10.036 1.00 50.94 232 GLY A C 1
ATOM 1767 O O . GLY A 1 232 ? -23.746 -25.579 -9.994 1.00 50.94 232 GLY A O 1
ATOM 1768 N N . GLY A 1 233 ? -22.569 -27.184 -8.997 1.00 31.91 233 GLY A N 1
ATOM 1769 C CA . GLY A 1 233 ? -22.355 -26.405 -7.771 1.00 31.91 233 GLY A CA 1
ATOM 1770 C C . GLY A 1 233 ? -21.111 -25.511 -7.821 1.00 31.91 233 GLY A C 1
ATOM 1771 O O . GLY A 1 233 ? -19.990 -26.010 -7.724 1.00 31.91 233 GLY A O 1
ATOM 1772 N N . TYR A 1 234 ? -21.292 -24.188 -7.886 1.00 44.00 234 TYR A N 1
ATOM 1773 C CA . TYR A 1 234 ? -20.239 -23.223 -7.549 1.00 44.00 234 TYR A CA 1
ATOM 1774 C C . TYR A 1 234 ? -19.778 -23.457 -6.104 1.00 44.00 234 TYR A C 1
ATOM 1776 O O . TYR A 1 234 ? -20.484 -23.150 -5.143 1.00 44.00 234 TYR A O 1
ATOM 1784 N N . SER A 1 235 ? -18.567 -23.988 -5.940 1.00 39.56 235 SER A N 1
ATOM 1785 C CA . SER A 1 235 ? -17.914 -24.033 -4.634 1.00 39.56 235 SER A CA 1
ATOM 1786 C C . SER A 1 235 ? -17.596 -22.602 -4.200 1.00 39.56 235 SER A C 1
ATOM 1788 O O . SER A 1 235 ? -16.767 -21.935 -4.818 1.00 39.56 235 SER A O 1
ATOM 1790 N N . ARG A 1 236 ? -18.230 -22.125 -3.120 1.00 47.94 236 ARG A N 1
ATOM 1791 C CA . ARG A 1 236 ? -17.763 -20.946 -2.379 1.00 47.94 236 ARG A CA 1
ATOM 1792 C C . ARG A 1 236 ? -16.367 -21.257 -1.843 1.00 47.94 236 ARG A C 1
ATOM 1794 O O . ARG A 1 236 ? -16.221 -21.889 -0.798 1.00 47.94 236 ARG A O 1
ATOM 1801 N N . ILE A 1 237 ? -15.335 -20.831 -2.566 1.00 46.41 237 ILE A N 1
ATOM 1802 C CA . ILE A 1 237 ? -13.962 -20.838 -2.066 1.00 46.41 237 ILE A CA 1
ATOM 1803 C C . ILE A 1 237 ? -13.917 -19.800 -0.946 1.00 46.41 237 ILE A C 1
ATOM 1805 O O . ILE A 1 237 ? -13.865 -18.595 -1.181 1.00 46.41 237 ILE A O 1
ATOM 1809 N N . GLY A 1 238 ? -14.015 -20.284 0.291 1.00 38.44 238 GLY A N 1
ATOM 1810 C CA . GLY A 1 238 ? -13.814 -19.474 1.478 1.00 38.44 238 GLY A CA 1
ATOM 1811 C C . GLY A 1 238 ? -12.433 -18.820 1.446 1.00 38.44 238 GLY A C 1
ATOM 1812 O O . GLY A 1 238 ? -11.430 -19.447 1.098 1.00 38.44 238 GLY A O 1
ATOM 1813 N N . ASN A 1 239 ? -12.400 -17.557 1.865 1.00 51.38 239 ASN A N 1
ATOM 1814 C CA . ASN A 1 239 ? -11.263 -16.628 1.896 1.00 51.38 239 ASN A CA 1
ATOM 1815 C C . ASN A 1 239 ? -10.023 -17.123 2.690 1.00 51.38 239 ASN A C 1
ATOM 1817 O O . ASN A 1 239 ? -9.021 -16.428 2.830 1.00 51.38 239 ASN A O 1
ATOM 1821 N N . THR A 1 240 ? -10.071 -18.333 3.245 1.00 44.44 240 THR A N 1
ATOM 1822 C CA . THR A 1 240 ? -9.022 -18.934 4.074 1.00 44.44 240 THR A CA 1
ATOM 1823 C C . THR A 1 240 ? -7.900 -19.575 3.260 1.00 44.44 240 THR A C 1
ATOM 1825 O O . THR A 1 240 ? -6.764 -19.633 3.737 1.00 44.44 240 THR A O 1
ATOM 1828 N N . VAL A 1 241 ? -8.170 -20.027 2.029 1.00 41.84 241 VAL A N 1
ATOM 1829 C CA . VAL A 1 241 ? -7.138 -20.644 1.172 1.00 41.84 241 VAL A CA 1
ATOM 1830 C C . VAL A 1 241 ? -6.198 -19.582 0.590 1.00 41.84 241 VAL A C 1
ATOM 1832 O O . VAL A 1 241 ? -4.989 -19.806 0.532 1.00 41.84 241 VAL A O 1
ATOM 1835 N N . GLN A 1 242 ? -6.721 -18.393 0.270 1.00 49.94 242 GLN A N 1
ATOM 1836 C CA . GLN A 1 242 ? -5.932 -17.287 -0.281 1.00 49.94 242 GLN A CA 1
ATOM 1837 C C . GLN A 1 242 ? -4.939 -16.715 0.749 1.00 49.94 242 GLN A C 1
ATOM 1839 O O . GLN A 1 242 ? -3.758 -16.561 0.443 1.00 49.94 242 GLN A O 1
ATOM 1844 N N . MET A 1 243 ? -5.353 -16.542 2.013 1.00 46.38 243 MET A N 1
ATOM 1845 C CA . MET A 1 243 ? -4.440 -16.102 3.082 1.00 46.38 243 MET A CA 1
ATOM 1846 C C . MET A 1 243 ? -3.358 -17.138 3.436 1.00 46.38 243 MET A C 1
ATOM 1848 O O . MET A 1 243 ? -2.238 -16.771 3.802 1.00 46.38 243 MET A O 1
ATOM 1852 N N . LYS A 1 244 ? -3.649 -18.445 3.329 1.00 42.69 244 LYS A N 1
ATOM 1853 C CA . LYS A 1 244 ? -2.654 -19.499 3.609 1.00 42.69 244 LYS A CA 1
ATOM 1854 C C . LYS A 1 244 ? -1.571 -19.607 2.534 1.00 42.69 244 LYS A C 1
ATOM 1856 O O . LYS A 1 244 ? -0.468 -20.044 2.863 1.00 42.69 244 LYS A O 1
ATOM 1861 N N . MET A 1 245 ? -1.848 -19.203 1.292 1.00 44.50 245 MET A N 1
ATOM 1862 C CA . MET A 1 245 ? -0.822 -19.165 0.245 1.00 44.50 245 MET A CA 1
ATOM 1863 C C . MET A 1 245 ? 0.135 -17.975 0.398 1.00 44.50 245 MET A C 1
ATOM 1865 O O . MET A 1 245 ? 1.325 -18.150 0.159 1.00 44.50 245 MET A O 1
ATOM 1869 N N . MET A 1 246 ? -0.319 -16.828 0.916 1.00 46.97 246 MET A N 1
ATOM 1870 C CA . MET A 1 246 ? 0.567 -15.677 1.165 1.00 46.97 246 MET A CA 1
ATOM 1871 C C . MET A 1 246 ? 1.524 -15.888 2.352 1.00 46.97 246 MET A C 1
ATOM 1873 O O . MET A 1 246 ? 2.687 -15.504 2.280 1.00 46.97 246 MET A O 1
ATOM 1877 N N . LYS A 1 247 ? 1.111 -16.598 3.414 1.00 41.84 247 LYS A N 1
ATOM 1878 C CA . LYS A 1 247 ? 1.995 -16.871 4.571 1.00 41.84 247 LYS A CA 1
ATOM 1879 C C . LYS A 1 247 ? 3.094 -17.911 4.313 1.00 41.84 247 LYS A C 1
ATOM 1881 O O . LYS A 1 247 ? 4.051 -17.975 5.079 1.00 41.84 247 LYS A O 1
ATOM 1886 N N . LYS A 1 248 ? 2.990 -18.737 3.264 1.00 38.97 248 LYS A N 1
ATOM 1887 C CA . LYS A 1 248 ? 4.003 -19.768 2.957 1.00 38.97 248 LYS A CA 1
ATOM 1888 C C . LYS A 1 248 ? 5.227 -19.244 2.196 1.00 38.97 248 LYS A C 1
ATOM 1890 O O . LYS A 1 248 ? 6.206 -19.978 2.113 1.00 38.97 248 LYS A O 1
ATOM 1895 N N . ALA A 1 249 ? 5.207 -18.004 1.704 1.00 45.03 249 ALA A N 1
ATOM 1896 C CA . ALA A 1 249 ? 6.357 -17.389 1.035 1.00 45.03 249 ALA A CA 1
ATOM 1897 C C . ALA A 1 249 ? 7.422 -16.836 2.009 1.00 45.03 249 ALA A C 1
ATOM 1899 O O . ALA A 1 249 ? 8.555 -16.606 1.606 1.00 45.03 249 ALA A O 1
ATOM 1900 N N . PHE A 1 250 ? 7.103 -16.700 3.302 1.00 42.19 250 PHE A N 1
ATOM 1901 C CA . PHE A 1 250 ? 8.036 -16.263 4.347 1.00 42.19 250 PHE A CA 1
ATOM 1902 C C . PHE A 1 250 ? 8.317 -17.399 5.337 1.00 42.19 250 PHE A C 1
ATOM 1904 O O . PHE A 1 250 ? 7.885 -17.378 6.489 1.00 42.19 250 PHE A O 1
ATOM 1911 N N . LYS A 1 251 ? 9.065 -18.418 4.906 1.00 34.38 251 LYS A N 1
ATOM 1912 C CA . LYS A 1 251 ? 9.818 -19.249 5.853 1.00 34.38 251 LYS A CA 1
ATOM 1913 C C . LYS A 1 251 ? 11.304 -19.085 5.574 1.00 34.38 251 LYS A C 1
ATOM 1915 O O . LYS A 1 251 ? 11.883 -19.768 4.741 1.00 34.38 251 LYS A O 1
ATOM 1920 N N . VAL A 1 252 ? 11.854 -18.118 6.302 1.00 42.09 252 VAL A N 1
ATOM 1921 C CA . VAL A 1 252 ? 13.270 -17.855 6.549 1.00 42.09 252 VAL A CA 1
ATOM 1922 C C . VAL A 1 252 ? 14.045 -19.168 6.675 1.00 42.09 252 VAL A C 1
ATOM 1924 O O . VAL A 1 252 ? 13.801 -19.952 7.594 1.00 42.09 252 VAL A O 1
ATOM 1927 N N . ALA A 1 253 ? 14.994 -19.387 5.768 1.00 34.53 253 ALA A N 1
ATOM 1928 C CA . ALA A 1 253 ? 16.127 -20.264 6.010 1.00 34.53 253 ALA A CA 1
ATOM 1929 C C . ALA A 1 253 ? 17.298 -19.368 6.430 1.00 34.53 253 ALA A C 1
ATOM 1931 O O . ALA A 1 253 ? 18.004 -18.823 5.591 1.00 34.53 253 ALA A O 1
ATOM 1932 N N . ASN A 1 254 ? 17.455 -19.187 7.742 1.00 37.69 254 ASN A N 1
ATOM 1933 C CA . ASN A 1 254 ? 18.740 -18.811 8.317 1.00 37.69 254 ASN A CA 1
ATOM 1934 C C . ASN A 1 254 ? 19.622 -20.058 8.269 1.00 37.69 254 ASN A C 1
ATOM 1936 O O . ASN A 1 254 ? 19.338 -21.020 8.988 1.00 37.69 254 ASN A O 1
ATOM 1940 N N . LYS A 1 255 ? 20.657 -20.029 7.432 1.00 35.16 255 LYS A N 1
ATOM 1941 C CA . LYS A 1 255 ? 21.934 -20.716 7.629 1.00 35.16 255 LYS A CA 1
ATOM 1942 C C . LYS A 1 255 ? 23.002 -20.008 6.813 1.00 35.16 255 LYS A C 1
ATOM 1944 O O . LYS A 1 255 ? 22.712 -19.714 5.635 1.00 35.16 255 LYS A O 1
#

Foldseek 3Di:
DPPPDDDDDQDDDDDDDDDFDQKDWDDKDKDWDQPPVVRDIDIDIDTDIDGRHPDDPDDPDDDLVNVLLVLLVQLLVLLVVLLVCLVVVNLVVSLVSLVVSLVVLVVSLVPDDDVSVVSSVVSNVLSVLLNVCSPDNVSVVVPNSVSSVQSSCCSVVVHRPDDPDDPVVVPPPPPPPPPPPPPDDDDDDDDDDDDDDDDDDDDDDDDDDDDDDDDDDDDDDDDDDDDDDDPDDDPPPPPVVVVVVVVVVDDDDDD

pLDDT: mean 75.2, std 23.07, range [31.91, 98.12]

Mean predicted aligned error: 17.05 Å

Nearest PDB structures (foldseek):
  6gow-assembly1_E  TM=5.823E-01  e=5.110E-02  Bacillus subtilis
  7pc0-assembly1_C  TM=4.541E-01  e=1.850E-01  Homo sapiens
  8ugj-assembly1_4C  TM=5.528E-01  e=4.134E-01  Sus scrofa
  9ftz-assembly1_S  TM=5.517E-01  e=9.746E-01  Mycolicibacterium smegmatis